Protein AF-A0A8H4B9R8-F1 (afdb_monomer)

Solvent-accessible surface area (backbone atoms only — not comparable to full-atom values): 17324 Å² total; per-residue (Å²): 132,82,76,88,72,77,90,69,82,62,34,56,82,75,36,76,43,56,54,58,83,70,79,79,70,71,81,59,88,78,62,76,84,57,95,84,64,84,80,73,68,75,74,76,85,68,76,78,53,81,35,46,47,42,31,30,90,68,36,19,30,44,97,85,38,28,13,38,74,35,36,54,76,72,35,79,36,92,42,38,66,42,25,60,62,40,37,44,51,93,48,19,17,36,64,53,73,75,71,74,58,59,67,56,56,52,52,52,52,51,53,53,50,53,53,51,51,53,54,52,52,51,51,55,50,47,52,52,50,55,52,53,50,53,54,51,53,52,55,52,52,53,54,52,55,53,56,66,72,69,60,77,94,72,84,90,80,89,79,84,90,84,84,88,80,89,80,84,87,82,83,85,84,82,84,87,83,87,82,88,84,89,80,89,80,89,79,88,78,81,79,84,84,77,84,76,78,79,78,85,78,80,90,80,74,95,66,82,90,80,72,77,71,52,73,69,56,51,51,53,52,53,54,53,54,52,51,55,55,56,54,59,61,62,72,74,69,84,82,79,93,79,87,86,79,89,81,77,85,82,77,80,80,82,80,83,86,79,135

Mean predicted aligned error: 20.91 Å

Foldseek 3Di:
DDDPDDPDAADEAFAFWDFDPDPPPPPCVPVPPPPPDDPPPPPPPPDRDRFHTRHDQQWTQDPVRGTHGADEFQDFADFQVSHNAATQDPRTGHHNPPPPVCVVVVVVVVVVVVVVVVVVVVVVVVVVVVVVVVVVVVVVVVVVVVVVVPDPDDDDDDDDDDDDDDDDDDDDDDDDDDDDDDDDDDDDDDDDDDPDDDDPDDPPDPDPPPDDPPPVRVVVVVVVVVVVVVVVVVVPPPDDDDDDDDDDDDDDDDDDDDD

Sequence (259 aa):
MSLPEYQGPLIPLGQPCITAPQPKLRDASHLSKNTSETCLEWPPNDDYDSYYSNCAHDLYCDRAHICVKQLAHGEVCESDNQCLDGSCSNHTCVEKAKKTSSNGSNTVHIIASVIGVALFLAVVFCIYYFRRRRLMKKRLLVKQQELDKEQPAVLPKTTTSAVRSNSSSSDTTTQSTSTASSTTLNNSTTHPSINMLHPAYDSHFQQDSSRTPSMQQQQLQYQLQRQILFNKTNSNSSTQHNPAEPSTPLTPPPPPYSP

Organism: Mucor circinelloides f. lusitanicus (NCBI:txid29924)

pLDDT: mean 71.87, std 20.65, range [37.5, 98.19]

Structure (mmCIF, N/CA/C/O backbone):
data_AF-A0A8H4B9R8-F1
#
_entry.id   AF-A0A8H4B9R8-F1
#
loop_
_atom_site.group_PDB
_atom_site.id
_atom_site.type_symbol
_atom_site.label_atom_id
_atom_site.label_alt_id
_atom_site.label_comp_id
_atom_site.label_asym_id
_atom_site.label_entity_id
_atom_site.label_seq_id
_atom_site.pdbx_PDB_ins_code
_atom_site.Cartn_x
_atom_site.Cartn_y
_atom_site.Cartn_z
_atom_site.occupancy
_atom_site.B_iso_or_equiv
_atom_site.auth_seq_id
_atom_site.auth_comp_id
_atom_site.auth_asym_id
_atom_site.auth_atom_id
_atom_site.pdbx_PDB_model_num
ATOM 1 N N . MET A 1 1 ? 6.471 9.213 9.674 1.00 45.66 1 MET A N 1
ATOM 2 C CA . MET A 1 1 ? 6.773 10.208 8.626 1.00 45.66 1 MET A CA 1
ATOM 3 C C . MET A 1 1 ? 6.307 9.584 7.326 1.00 45.66 1 MET A C 1
ATOM 5 O O . MET A 1 1 ? 6.598 8.414 7.132 1.00 45.66 1 MET A O 1
ATOM 9 N N . SER A 1 2 ? 5.479 10.261 6.535 1.00 51.84 2 SER A N 1
ATOM 10 C CA . SER A 1 2 ? 5.081 9.745 5.220 1.00 51.84 2 SER A CA 1
ATOM 11 C C . SER A 1 2 ? 6.285 9.802 4.282 1.00 51.84 2 SER A C 1
ATOM 13 O O . SER A 1 2 ? 7.034 10.782 4.327 1.00 51.84 2 SER A O 1
ATOM 15 N N . LEU A 1 3 ? 6.478 8.768 3.461 1.00 58.41 3 LEU A N 1
ATOM 16 C CA . LEU A 1 3 ? 7.444 8.826 2.365 1.00 58.41 3 LEU A CA 1
ATOM 17 C C . LEU A 1 3 ? 7.105 10.026 1.458 1.00 58.41 3 LEU A C 1
ATOM 19 O O . LEU A 1 3 ? 5.927 10.380 1.339 1.00 58.41 3 LEU A O 1
ATOM 23 N N . PRO A 1 4 ? 8.104 10.687 0.852 1.00 66.31 4 PRO A N 1
ATOM 24 C CA . PRO A 1 4 ? 7.872 11.715 -0.140 1.00 66.31 4 PRO A CA 1
ATOM 25 C C . PRO A 1 4 ? 7.109 11.086 -1.302 1.00 66.31 4 PRO A C 1
ATOM 27 O O . PRO A 1 4 ? 7.610 10.240 -2.047 1.00 66.31 4 PRO A O 1
ATOM 30 N N . GLU A 1 5 ? 5.856 11.496 -1.414 1.00 70.75 5 GLU A N 1
ATOM 31 C CA . GLU A 1 5 ? 5.010 11.163 -2.539 1.00 70.75 5 GLU A CA 1
ATOM 32 C C . GLU A 1 5 ? 5.495 11.967 -3.745 1.00 70.75 5 GLU A C 1
ATOM 34 O O . GLU A 1 5 ? 5.779 13.167 -3.644 1.00 70.75 5 GLU A O 1
ATOM 39 N N . TYR A 1 6 ? 5.654 11.294 -4.881 1.00 77.25 6 TYR A N 1
ATOM 40 C CA . TYR A 1 6 ? 6.069 11.962 -6.102 1.00 77.25 6 TYR A CA 1
ATOM 41 C C . TYR A 1 6 ? 4.995 12.977 -6.511 1.00 77.25 6 TYR A C 1
ATOM 43 O O . TYR A 1 6 ? 3.859 12.613 -6.804 1.00 77.25 6 TYR A O 1
ATOM 51 N N . GLN A 1 7 ? 5.348 14.262 -6.545 1.00 81.19 7 GLN A N 1
ATOM 52 C CA . GLN A 1 7 ? 4.444 15.312 -7.010 1.00 81.19 7 GLN A CA 1
ATOM 53 C C . GLN A 1 7 ? 4.533 15.412 -8.536 1.00 81.19 7 GLN A C 1
ATOM 55 O O . GLN A 1 7 ? 5.406 16.088 -9.076 1.00 81.19 7 GLN A O 1
ATOM 60 N N . GLY A 1 8 ? 3.645 14.717 -9.246 1.00 86.38 8 GLY A N 1
ATOM 61 C CA . GLY A 1 8 ? 3.572 14.787 -10.703 1.00 86.38 8 GLY A CA 1
ATOM 62 C C . GLY A 1 8 ? 2.550 13.826 -11.310 1.00 86.38 8 GLY A C 1
ATOM 63 O O . GLY A 1 8 ? 1.957 13.022 -10.592 1.00 86.38 8 GLY A O 1
ATOM 64 N N . PRO A 1 9 ? 2.315 13.911 -12.632 1.00 91.62 9 PRO A N 1
ATOM 65 C CA . PRO A 1 9 ? 1.448 12.968 -13.322 1.00 91.62 9 PRO A CA 1
ATOM 66 C C . PRO A 1 9 ? 2.061 11.565 -13.286 1.00 91.62 9 PRO A C 1
ATOM 68 O O . PRO A 1 9 ? 3.248 11.387 -13.564 1.00 91.62 9 PRO A O 1
ATOM 71 N N . LEU A 1 10 ? 1.229 10.577 -12.964 1.00 94.81 10 LEU A N 1
ATOM 72 C CA . LEU A 1 10 ? 1.615 9.172 -12.973 1.00 94.81 10 LEU A CA 1
ATOM 73 C C . LEU A 1 10 ? 1.790 8.671 -14.408 1.00 94.81 10 LEU A C 1
ATOM 75 O O . LEU A 1 10 ? 0.964 8.944 -15.284 1.00 94.81 10 LEU A O 1
ATOM 79 N N . ILE A 1 11 ? 2.865 7.923 -14.643 1.00 96.81 11 ILE A N 1
ATOM 80 C CA . ILE A 1 11 ? 3.233 7.438 -15.972 1.00 96.81 11 ILE A CA 1
ATOM 81 C C . ILE A 1 11 ? 2.619 6.048 -16.233 1.00 96.81 11 ILE A C 1
ATOM 83 O O . ILE A 1 11 ? 2.762 5.153 -15.395 1.00 96.81 11 ILE A O 1
ATOM 87 N N . PRO A 1 12 ? 1.933 5.834 -17.377 1.00 97.75 12 PRO A N 1
ATOM 88 C CA . PRO A 1 12 ? 1.284 4.561 -17.679 1.00 97.75 12 PRO A CA 1
ATOM 89 C C . PRO A 1 12 ? 2.276 3.494 -18.172 1.00 97.75 12 PRO A C 1
ATOM 91 O O . PRO A 1 12 ? 3.435 3.771 -18.485 1.00 97.75 12 PRO A O 1
ATOM 94 N N . LEU A 1 13 ? 1.790 2.255 -18.287 1.00 97.75 13 LEU A N 1
ATOM 95 C CA . LEU A 1 13 ? 2.561 1.097 -18.749 1.00 97.75 13 LEU A CA 1
ATOM 96 C C . LEU A 1 13 ? 3.253 1.358 -20.101 1.00 97.75 13 LEU A C 1
ATOM 98 O O . LEU A 1 13 ? 2.629 1.814 -21.061 1.00 97.75 13 LEU A O 1
ATOM 102 N N . GLY A 1 14 ? 4.541 1.019 -20.184 1.00 97.25 14 GLY A N 1
ATOM 103 C CA . GLY A 1 14 ? 5.351 1.105 -21.401 1.00 97.25 14 GLY A CA 1
ATOM 104 C C . GLY A 1 14 ? 5.884 2.501 -21.736 1.00 97.25 14 GLY A C 1
ATOM 105 O O . GLY A 1 14 ? 6.559 2.657 -22.753 1.00 97.25 14 GLY A O 1
ATOM 106 N N . GLN A 1 15 ? 5.601 3.513 -20.911 1.00 98.19 15 GLN A N 1
ATOM 107 C CA . GLN A 1 15 ? 6.166 4.853 -21.068 1.00 98.19 15 GLN A CA 1
ATOM 108 C C . GLN A 1 15 ? 7.469 5.018 -20.265 1.00 98.19 15 GLN A C 1
ATOM 110 O O . GLN A 1 15 ? 7.674 4.299 -19.282 1.00 98.19 15 GLN A O 1
ATOM 115 N N . PRO A 1 16 ? 8.356 5.951 -20.665 1.00 97.56 16 PRO A N 1
ATOM 116 C CA . PRO A 1 16 ? 9.592 6.220 -19.942 1.00 97.56 16 PRO A CA 1
ATOM 117 C C . PRO A 1 16 ? 9.335 6.768 -18.538 1.00 97.56 16 PRO A C 1
ATOM 119 O O . PRO A 1 16 ? 8.489 7.641 -18.375 1.00 97.56 16 PRO A O 1
ATOM 122 N N . CYS A 1 17 ? 10.094 6.307 -17.550 1.00 95.94 17 CYS A N 1
ATOM 123 C CA . CYS A 1 17 ? 9.943 6.691 -16.147 1.00 95.94 17 CYS A CA 1
ATOM 124 C C . CYS A 1 17 ? 11.179 7.374 -15.578 1.00 95.94 17 CYS A C 1
ATOM 126 O O . CYS A 1 17 ? 12.292 7.235 -16.086 1.00 95.94 17 CYS A O 1
ATOM 128 N N . ILE A 1 18 ? 10.962 8.113 -14.490 1.00 93.81 18 ILE A N 1
ATOM 129 C CA . ILE A 1 18 ? 12.013 8.775 -13.725 1.00 93.81 18 ILE A CA 1
ATOM 130 C C . ILE A 1 18 ? 12.047 8.124 -12.345 1.00 93.81 18 ILE A C 1
ATOM 132 O O . ILE A 1 18 ? 11.071 8.175 -11.594 1.00 93.81 18 ILE A O 1
ATOM 136 N N . THR A 1 19 ? 13.176 7.500 -12.023 1.00 91.00 19 THR A N 1
ATOM 137 C CA . THR A 1 19 ? 13.448 6.967 -10.686 1.00 91.00 19 THR A CA 1
ATOM 138 C C . THR A 1 19 ? 13.733 8.116 -9.729 1.00 91.00 19 THR A C 1
ATOM 140 O O . THR A 1 19 ? 14.331 9.124 -10.122 1.00 91.00 19 THR A O 1
ATOM 143 N N . ALA A 1 20 ? 13.339 7.977 -8.466 1.00 86.06 20 ALA A N 1
ATOM 144 C CA . ALA A 1 20 ? 13.686 8.969 -7.463 1.00 86.06 20 ALA A CA 1
ATOM 145 C C . ALA A 1 20 ? 15.215 9.110 -7.375 1.00 86.06 20 ALA A C 1
ATOM 147 O O . ALA A 1 20 ? 15.936 8.107 -7.417 1.00 86.06 20 ALA A O 1
ATOM 148 N N . PRO A 1 21 ? 15.738 10.344 -7.285 1.00 79.56 21 PRO A N 1
ATOM 149 C CA . PRO A 1 21 ? 17.165 10.543 -7.129 1.00 79.56 21 PRO A CA 1
ATOM 150 C C . PRO A 1 21 ? 17.580 9.929 -5.796 1.00 79.56 21 PRO A C 1
ATOM 152 O O . PRO A 1 21 ? 17.215 10.438 -4.739 1.00 79.56 21 PRO A O 1
ATOM 155 N N . GLN A 1 22 ? 18.347 8.841 -5.844 1.00 73.94 22 GLN A N 1
ATOM 156 C CA . GLN A 1 22 ? 18.988 8.317 -4.648 1.00 73.94 22 GLN A CA 1
ATOM 157 C C . GLN A 1 22 ? 20.015 9.355 -4.197 1.00 73.94 22 GLN A C 1
ATOM 159 O O . GLN A 1 22 ? 20.978 9.611 -4.936 1.00 73.94 22 GLN A O 1
ATOM 164 N N . PRO A 1 23 ? 19.831 9.997 -3.028 1.00 68.19 23 PRO A N 1
ATOM 165 C CA . PRO A 1 23 ? 20.861 10.868 -2.509 1.00 68.19 23 PRO A CA 1
ATOM 166 C C . PRO A 1 23 ? 22.087 9.989 -2.283 1.00 68.19 23 PRO A C 1
ATOM 168 O O . PRO A 1 23 ? 22.099 9.134 -1.401 1.00 68.19 23 PRO A O 1
ATOM 171 N N . LYS A 1 24 ? 23.124 10.176 -3.107 1.00 65.31 24 LYS A N 1
ATOM 172 C CA . LYS A 1 24 ? 24.443 9.609 -2.836 1.00 65.31 24 LYS A CA 1
ATOM 173 C C . LYS A 1 24 ? 24.962 10.321 -1.598 1.00 65.31 24 LYS A C 1
ATOM 175 O O . LYS A 1 24 ? 25.635 11.348 -1.698 1.00 65.31 24 LYS A O 1
ATOM 180 N N . LEU A 1 25 ? 24.576 9.822 -0.430 1.00 63.78 25 LEU A N 1
ATOM 181 C CA . LEU A 1 25 ? 25.180 10.217 0.826 1.00 63.78 25 LEU A CA 1
ATOM 182 C C . LEU A 1 25 ? 26.676 9.956 0.658 1.00 63.78 25 LEU A C 1
ATOM 184 O O . LEU A 1 25 ? 27.089 8.855 0.288 1.00 63.78 25 LEU A O 1
ATOM 188 N N . ARG A 1 26 ? 27.487 11.010 0.805 1.00 66.81 26 ARG A N 1
ATOM 189 C CA . ARG A 1 26 ? 28.942 10.851 0.805 1.00 66.81 26 ARG A CA 1
ATOM 190 C C . ARG A 1 26 ? 29.276 9.841 1.886 1.00 66.81 26 ARG A C 1
ATOM 192 O O . ARG A 1 26 ? 28.740 9.950 2.985 1.00 66.81 26 ARG A O 1
ATOM 199 N N . ASP A 1 27 ? 30.140 8.891 1.549 1.00 65.56 27 ASP A N 1
ATOM 200 C CA . ASP A 1 27 ? 30.552 7.845 2.469 1.00 65.56 27 ASP A CA 1
ATOM 201 C C . ASP A 1 27 ? 31.053 8.476 3.776 1.00 65.56 27 ASP A C 1
ATOM 203 O O . ASP A 1 27 ? 32.096 9.134 3.825 1.00 65.56 27 ASP A O 1
ATOM 207 N N . ALA A 1 28 ? 30.236 8.343 4.821 1.00 65.12 28 ALA A N 1
ATOM 208 C CA . ALA A 1 28 ? 30.511 8.899 6.133 1.00 65.12 28 ALA A CA 1
ATOM 209 C C . ALA A 1 28 ? 31.407 7.969 6.964 1.00 65.12 28 ALA A C 1
ATOM 211 O O . ALA A 1 28 ? 31.688 8.278 8.119 1.00 65.12 28 ALA A O 1
ATOM 212 N N . SER A 1 29 ? 31.901 6.866 6.384 1.00 67.38 29 SER A N 1
ATOM 213 C CA . SER A 1 29 ? 32.841 5.940 7.026 1.00 67.38 29 SER A CA 1
ATOM 214 C C . SER A 1 29 ? 34.097 6.631 7.574 1.00 67.38 29 SER A C 1
ATOM 216 O O . SER A 1 29 ? 34.676 6.171 8.558 1.00 67.38 29 SER A O 1
ATOM 218 N N . HIS A 1 30 ? 34.491 7.766 6.986 1.00 65.19 30 HIS A N 1
ATOM 219 C CA . HIS A 1 30 ? 35.653 8.557 7.397 1.00 65.19 30 HIS A CA 1
ATOM 220 C C . HIS A 1 30 ? 35.372 9.611 8.479 1.00 65.19 30 HIS A C 1
ATOM 222 O O . H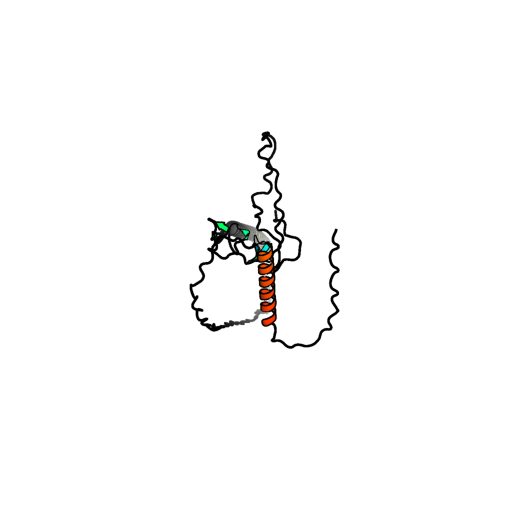IS A 1 30 ? 36.319 10.178 9.032 1.00 65.19 30 HIS A O 1
ATOM 228 N N . LEU A 1 31 ? 34.107 9.902 8.797 1.00 65.88 31 LEU A N 1
ATOM 229 C CA . LEU A 1 31 ? 33.766 10.819 9.883 1.00 65.88 31 LEU A CA 1
ATOM 230 C C . LEU A 1 31 ? 33.953 10.083 11.214 1.00 65.88 31 LEU A C 1
ATOM 232 O O . LEU A 1 31 ? 33.116 9.296 11.649 1.00 65.88 31 LEU A O 1
ATOM 236 N N . SER A 1 32 ? 35.116 10.321 11.826 1.00 56.59 32 SER A N 1
ATOM 237 C CA . SER A 1 32 ? 35.490 9.836 13.155 1.00 56.59 32 SER A CA 1
ATOM 238 C C . SER A 1 32 ? 34.341 10.048 14.145 1.00 56.59 32 SER A C 1
ATOM 240 O O . SER A 1 32 ? 33.966 11.186 14.426 1.00 56.59 32 SER A O 1
ATOM 242 N N . LYS A 1 33 ? 33.784 8.944 14.660 1.00 59.94 33 LYS A N 1
ATOM 243 C CA . LYS A 1 33 ? 32.749 8.918 15.701 1.00 59.94 33 LYS A CA 1
ATOM 244 C C . LYS A 1 33 ? 33.272 9.607 16.960 1.00 59.94 33 LYS A C 1
ATOM 246 O O . LYS A 1 33 ? 33.858 8.962 17.825 1.00 59.94 33 LYS A O 1
ATOM 251 N N . ASN A 1 34 ? 33.049 10.910 17.080 1.00 67.12 34 ASN A N 1
ATOM 252 C CA . ASN A 1 34 ? 33.178 11.575 18.363 1.00 67.12 34 ASN A CA 1
ATOM 253 C C . ASN A 1 34 ? 31.921 11.247 19.180 1.00 67.12 34 ASN A C 1
ATOM 255 O O . ASN A 1 34 ? 30.797 11.476 18.738 1.00 67.12 34 ASN A O 1
ATOM 259 N N . THR A 1 35 ? 32.108 10.651 20.354 1.00 66.56 35 THR A N 1
ATOM 260 C CA . THR A 1 35 ? 31.088 9.940 21.150 1.00 66.56 35 THR A CA 1
ATOM 261 C C . THR A 1 35 ? 29.952 10.829 21.684 1.00 66.56 35 THR A C 1
ATOM 263 O O . THR A 1 35 ? 29.064 10.343 22.379 1.00 66.56 35 THR A O 1
ATOM 266 N N . SER A 1 36 ? 29.967 12.128 21.384 1.00 77.88 36 SER A N 1
ATOM 267 C CA . SER A 1 36 ? 28.979 13.113 21.831 1.00 77.88 36 SER A CA 1
ATOM 268 C C . SER A 1 36 ? 27.963 13.532 20.763 1.00 77.88 36 SER A C 1
ATOM 270 O O . SER A 1 36 ? 27.048 14.288 21.082 1.00 77.88 36 SER A O 1
ATOM 272 N N . GLU A 1 37 ? 28.095 13.083 19.512 1.00 65.94 37 GLU A N 1
ATOM 273 C CA . GLU A 1 37 ? 27.153 13.442 18.446 1.00 65.94 37 GLU A CA 1
ATOM 274 C C . GLU A 1 37 ? 26.057 12.380 18.297 1.00 65.94 37 GLU A C 1
ATOM 276 O O . GLU A 1 37 ? 26.317 11.186 18.135 1.00 65.94 37 GLU A O 1
ATOM 281 N N . THR A 1 38 ? 24.798 12.817 18.362 1.00 59.66 38 THR A N 1
ATOM 282 C CA . THR A 1 38 ? 23.643 11.972 18.056 1.00 59.66 38 THR A CA 1
ATOM 283 C C . THR A 1 38 ? 23.610 11.751 16.549 1.00 59.66 38 THR A C 1
ATOM 285 O O . THR A 1 38 ? 23.176 12.611 15.787 1.00 59.66 38 THR A O 1
ATOM 288 N N . CYS A 1 39 ? 24.114 10.599 16.110 1.00 56.16 39 CYS A N 1
ATOM 289 C CA . CYS A 1 39 ? 23.983 10.160 14.728 1.00 56.16 39 CYS A CA 1
ATOM 290 C C . CYS A 1 39 ? 22.492 9.943 14.439 1.00 56.16 39 CYS A C 1
ATOM 292 O O . CYS A 1 39 ? 21.904 8.939 14.838 1.00 56.16 39 CYS A O 1
ATOM 294 N N . LEU A 1 40 ? 21.864 10.936 13.813 1.00 55.94 40 LEU A N 1
ATOM 295 C CA . LEU A 1 40 ? 20.555 10.783 13.198 1.00 55.94 40 LEU A CA 1
ATOM 296 C C . LEU A 1 40 ? 20.758 9.879 11.987 1.00 55.94 40 LEU A C 1
ATOM 298 O O . LEU A 1 40 ? 21.278 10.316 10.963 1.00 55.94 40 LEU A O 1
ATOM 302 N N . GLU A 1 41 ? 20.399 8.610 12.138 1.00 54.75 41 GLU A N 1
ATOM 303 C CA . GLU A 1 41 ? 20.336 7.650 11.043 1.00 54.75 41 GLU A CA 1
ATOM 304 C C . GLU A 1 41 ? 19.303 8.166 10.034 1.00 54.75 41 GLU A C 1
ATOM 306 O O . GLU A 1 41 ? 18.092 8.145 10.267 1.00 54.75 41 GLU A O 1
ATOM 311 N N . TRP A 1 42 ? 19.811 8.779 8.966 1.00 51.31 42 TRP A N 1
ATOM 312 C CA . TRP A 1 42 ? 19.023 9.408 7.919 1.00 51.31 42 TRP A CA 1
ATOM 313 C C . TRP A 1 42 ? 19.457 8.813 6.577 1.00 51.31 42 TRP A C 1
ATOM 315 O O . TRP A 1 42 ? 20.642 8.903 6.244 1.00 51.31 42 TRP A O 1
ATOM 325 N N . PRO A 1 43 ? 18.532 8.258 5.780 1.00 56.31 43 PRO A N 1
ATOM 326 C CA . PRO A 1 43 ? 17.110 8.068 6.065 1.00 56.31 43 PRO A CA 1
ATOM 327 C C . PRO A 1 43 ? 16.850 6.948 7.100 1.00 56.31 43 PRO A C 1
ATOM 329 O O . PRO A 1 43 ? 17.636 6.011 7.207 1.00 56.31 43 PRO A O 1
ATOM 332 N N . PRO A 1 44 ? 15.752 7.032 7.872 1.00 56.09 44 PRO A N 1
ATOM 333 C CA . PRO A 1 44 ? 15.372 6.009 8.841 1.00 56.09 44 PRO A CA 1
ATOM 334 C C . PRO A 1 44 ? 14.920 4.726 8.127 1.00 56.09 44 PRO A C 1
ATOM 336 O O . PRO A 1 44 ? 13.744 4.605 7.822 1.00 56.09 44 PRO A O 1
ATOM 339 N N . ASN A 1 45 ? 15.846 3.798 7.863 1.00 55.38 45 ASN A N 1
ATOM 340 C CA . ASN A 1 45 ? 15.662 2.380 7.477 1.00 55.38 45 ASN A CA 1
ATOM 341 C C . ASN A 1 45 ? 14.693 2.004 6.335 1.00 55.38 45 ASN A C 1
ATOM 343 O O . ASN A 1 45 ? 14.589 0.824 6.009 1.00 55.38 45 ASN A O 1
ATOM 347 N N . ASP A 1 46 ? 14.022 2.955 5.698 1.00 57.66 46 ASP A N 1
ATOM 348 C CA . ASP A 1 46 ? 13.277 2.722 4.468 1.00 57.66 46 ASP A CA 1
ATOM 349 C C . ASP A 1 46 ? 14.234 3.001 3.308 1.00 57.66 46 ASP A C 1
ATOM 351 O O . ASP A 1 46 ? 14.399 4.142 2.862 1.00 57.66 46 ASP A O 1
ATOM 355 N N . ASP A 1 47 ? 14.939 1.948 2.888 1.00 63.81 47 ASP A N 1
ATOM 356 C CA . ASP A 1 47 ? 15.840 1.974 1.744 1.00 63.81 47 ASP A CA 1
ATOM 357 C C . ASP A 1 47 ? 15.073 2.478 0.517 1.00 63.81 47 ASP A C 1
ATOM 359 O O . ASP A 1 47 ? 14.201 1.801 -0.032 1.00 63.81 47 ASP A O 1
ATOM 363 N N . TYR A 1 48 ? 15.403 3.693 0.074 1.00 71.62 48 TYR A N 1
ATOM 364 C CA . TYR A 1 48 ? 15.017 4.149 -1.253 1.00 71.62 48 TYR A CA 1
ATOM 365 C C . TYR A 1 48 ? 15.716 3.254 -2.263 1.00 71.62 48 TYR A C 1
ATOM 367 O O . TYR A 1 48 ? 16.877 3.476 -2.617 1.00 71.62 48 TYR A O 1
ATOM 375 N N . ASP A 1 49 ? 15.015 2.234 -2.729 1.00 82.81 49 ASP A N 1
ATOM 376 C CA . ASP A 1 49 ? 15.524 1.409 -3.803 1.00 82.81 49 ASP A CA 1
ATOM 377 C C . ASP A 1 49 ? 15.553 2.189 -5.124 1.00 82.81 49 ASP A C 1
ATOM 379 O O . ASP A 1 49 ? 14.933 3.241 -5.304 1.00 82.81 49 ASP A O 1
ATOM 383 N N . SER A 1 50 ? 16.322 1.678 -6.074 1.00 87.12 50 SER A N 1
ATOM 384 C CA . SER A 1 50 ? 16.454 2.278 -7.401 1.00 87.12 50 SER A CA 1
ATOM 385 C C . SER A 1 50 ? 15.191 2.130 -8.256 1.00 87.12 50 SER A C 1
ATOM 387 O O . SER A 1 50 ? 15.175 2.605 -9.387 1.00 87.12 50 SER A O 1
ATOM 389 N N . TYR A 1 51 ? 14.163 1.444 -7.753 1.00 90.25 51 TYR A N 1
ATOM 390 C CA . TYR A 1 51 ? 12.945 1.083 -8.477 1.00 90.25 51 TYR A CA 1
ATOM 391 C C . TYR A 1 51 ? 11.760 1.998 -8.115 1.00 90.25 51 TYR A C 1
ATOM 393 O O . TYR A 1 51 ? 10.773 2.055 -8.857 1.00 90.25 51 TYR A O 1
ATOM 401 N N . TYR A 1 52 ? 11.879 2.781 -7.036 1.00 89.31 52 TYR A N 1
ATOM 402 C CA . TYR A 1 52 ? 10.927 3.820 -6.656 1.00 89.31 52 TYR A CA 1
ATOM 403 C C . TYR A 1 52 ? 10.884 4.933 -7.713 1.00 89.31 52 TYR A C 1
ATOM 405 O O . TYR A 1 52 ? 11.900 5.551 -8.046 1.00 89.31 52 TYR A O 1
ATOM 413 N N . SER A 1 53 ? 9.704 5.182 -8.279 1.00 92.94 53 SER A N 1
ATOM 414 C CA . SER A 1 53 ? 9.544 5.998 -9.487 1.00 92.94 53 SER A CA 1
ATOM 415 C C . SER A 1 53 ? 8.161 6.636 -9.594 1.00 92.94 53 SER A C 1
ATOM 417 O O . SER A 1 53 ? 7.291 6.414 -8.759 1.00 92.94 53 SER A O 1
ATOM 419 N N . ASN A 1 54 ? 7.957 7.429 -10.644 1.00 95.38 54 ASN A N 1
ATOM 420 C CA . ASN A 1 54 ? 6.691 8.093 -10.959 1.00 95.38 54 ASN A CA 1
ATOM 421 C C . ASN A 1 54 ? 5.720 7.258 -11.816 1.00 95.38 54 ASN A C 1
ATOM 423 O O . ASN A 1 54 ? 4.841 7.813 -12.482 1.00 95.38 54 ASN A O 1
ATOM 427 N N . CYS A 1 55 ? 5.888 5.938 -11.851 1.00 96.44 55 CYS A N 1
ATOM 428 C CA . CYS A 1 55 ? 4.948 5.057 -12.533 1.00 96.44 55 CYS A CA 1
ATOM 429 C C . CYS A 1 55 ? 3.591 5.020 -11.811 1.00 96.44 55 CYS A C 1
ATOM 431 O O . CYS A 1 55 ? 3.502 5.284 -10.613 1.00 96.44 55 CYS A O 1
ATOM 433 N N . ALA A 1 56 ? 2.522 4.714 -12.550 1.00 96.31 56 ALA A N 1
ATOM 434 C CA . ALA A 1 56 ? 1.192 4.524 -11.975 1.00 96.31 56 ALA A CA 1
ATOM 435 C C . ALA A 1 56 ? 1.149 3.379 -10.947 1.00 96.31 56 ALA A C 1
ATOM 437 O O . ALA A 1 56 ? 2.089 2.593 -10.829 1.00 96.31 56 ALA A O 1
ATOM 438 N N . HIS A 1 57 ? 0.040 3.284 -10.210 1.00 92.00 57 HIS A N 1
ATOM 439 C CA . HIS A 1 57 ? -0.186 2.192 -9.263 1.00 92.00 57 HIS A CA 1
ATOM 440 C C . HIS A 1 57 ? 0.026 0.825 -9.936 1.00 92.00 57 HIS A C 1
ATOM 442 O O . HIS A 1 57 ? -0.307 0.652 -11.110 1.00 92.00 57 HIS A O 1
ATOM 448 N N . ASP A 1 58 ? 0.608 -0.117 -9.192 1.00 94.25 58 ASP A N 1
ATOM 449 C CA . ASP A 1 58 ? 0.937 -1.483 -9.632 1.00 94.25 58 ASP A CA 1
ATOM 450 C C . ASP A 1 58 ? 2.019 -1.578 -10.725 1.00 94.25 58 ASP A C 1
ATOM 452 O O . ASP A 1 58 ? 2.219 -2.636 -11.336 1.00 94.25 58 ASP A O 1
ATOM 456 N N . LEU A 1 59 ? 2.737 -0.481 -10.982 1.00 97.12 59 LEU A N 1
ATOM 457 C CA . LEU A 1 59 ? 3.871 -0.425 -11.898 1.00 97.12 59 LEU A CA 1
ATOM 458 C C . LEU A 1 59 ? 5.159 -0.052 -11.150 1.00 97.12 59 LEU A C 1
ATOM 460 O O . LEU A 1 59 ? 5.130 0.572 -10.090 1.00 97.12 59 LEU A O 1
ATOM 464 N N . TYR A 1 60 ? 6.304 -0.413 -11.721 1.00 96.19 60 TYR A N 1
ATOM 465 C CA . TYR A 1 60 ? 7.619 0.047 -11.272 1.00 96.19 60 TYR A CA 1
ATOM 466 C C . TYR A 1 60 ? 8.486 0.442 -12.470 1.00 96.19 60 TYR A C 1
ATOM 468 O O . TYR A 1 60 ? 8.186 0.092 -13.615 1.00 96.19 60 TYR A O 1
ATOM 476 N N . CYS A 1 61 ? 9.556 1.194 -12.217 1.00 96.69 61 CYS A N 1
ATOM 477 C CA . CYS A 1 61 ? 10.481 1.627 -13.258 1.00 96.69 61 CYS A CA 1
ATOM 478 C C . CYS A 1 61 ? 11.607 0.610 -13.414 1.00 96.69 61 CYS A C 1
ATOM 480 O O . CYS A 1 61 ? 12.443 0.474 -12.524 1.00 96.69 61 CYS A O 1
ATOM 482 N N . ASP A 1 62 ? 11.619 -0.117 -14.528 1.00 96.44 62 ASP A N 1
ATOM 483 C CA . ASP A 1 62 ? 12.667 -1.098 -14.808 1.00 96.44 62 ASP A CA 1
ATOM 484 C C . ASP A 1 62 ? 14.008 -0.420 -15.155 1.00 96.44 62 ASP A C 1
ATOM 486 O O . ASP A 1 62 ? 14.073 0.777 -15.437 1.00 96.44 62 ASP A O 1
ATOM 490 N N . ARG A 1 63 ? 15.095 -1.196 -15.208 1.00 94.25 63 ARG A N 1
ATOM 491 C CA . ARG A 1 63 ? 16.443 -0.746 -15.599 1.00 94.25 63 ARG A CA 1
ATOM 492 C C . ARG A 1 63 ? 16.499 -0.116 -16.991 1.00 94.25 63 ARG A C 1
ATOM 494 O O . ARG A 1 63 ? 17.384 0.687 -17.264 1.00 94.25 63 ARG A O 1
ATOM 501 N N . ALA A 1 64 ? 15.558 -0.459 -17.870 1.00 96.50 64 ALA A N 1
ATOM 502 C CA . ALA A 1 64 ? 15.389 0.184 -19.171 1.00 96.50 64 ALA A CA 1
ATOM 503 C C . ALA A 1 64 ? 14.703 1.568 -19.095 1.00 96.50 64 ALA A C 1
ATOM 505 O O . ALA A 1 64 ? 14.409 2.158 -20.134 1.00 96.50 64 ALA A O 1
ATOM 506 N N . HIS A 1 65 ? 14.450 2.086 -17.887 1.00 96.25 65 HIS A N 1
ATOM 507 C CA . HIS A 1 65 ? 13.743 3.337 -17.616 1.00 96.25 65 HIS A CA 1
ATOM 508 C C . HIS A 1 65 ? 12.357 3.391 -18.261 1.00 96.25 65 HIS A C 1
ATOM 510 O O . HIS A 1 65 ? 11.952 4.421 -18.799 1.00 96.25 65 HIS A O 1
ATOM 516 N N . ILE A 1 66 ? 11.622 2.279 -18.196 1.00 97.44 66 ILE A N 1
ATOM 517 C CA . ILE A 1 66 ? 10.232 2.166 -18.650 1.00 97.44 66 ILE A CA 1
ATOM 518 C C . ILE A 1 66 ? 9.343 1.624 -17.529 1.00 97.44 66 ILE A C 1
ATOM 520 O O . ILE A 1 66 ? 9.770 0.764 -16.758 1.00 97.44 66 ILE A O 1
ATOM 524 N N . CYS A 1 67 ? 8.107 2.118 -17.444 1.00 98.12 67 CYS A N 1
ATOM 525 C CA . CYS A 1 67 ? 7.129 1.593 -16.498 1.00 98.12 67 CYS A CA 1
ATOM 526 C C . CYS A 1 67 ? 6.678 0.201 -16.931 1.00 98.12 67 CYS A C 1
ATOM 528 O O . CYS A 1 67 ? 6.092 0.032 -18.006 1.00 98.12 67 CYS A O 1
ATOM 530 N N . VAL A 1 68 ? 6.909 -0.783 -16.073 1.00 98.00 68 VAL A N 1
ATOM 531 C CA . VAL A 1 68 ? 6.494 -2.175 -16.257 1.00 98.00 68 VAL A CA 1
ATOM 532 C C . VAL A 1 68 ? 5.601 -2.604 -15.101 1.00 98.00 68 VAL A C 1
ATOM 534 O O . VAL A 1 68 ? 5.541 -1.939 -14.070 1.00 98.00 68 VAL A O 1
ATOM 537 N N . LYS A 1 69 ? 4.869 -3.701 -15.286 1.00 98.00 69 LYS A N 1
ATOM 538 C CA . LYS A 1 69 ? 3.982 -4.238 -14.254 1.00 98.00 69 LYS A CA 1
ATOM 539 C C . LYS A 1 69 ? 4.795 -4.791 -13.086 1.00 98.00 69 LYS A C 1
ATOM 541 O O . LYS A 1 69 ? 5.804 -5.447 -13.321 1.00 98.00 69 LYS A O 1
ATOM 546 N N . GLN A 1 70 ? 4.328 -4.559 -11.863 1.00 97.31 70 GLN A N 1
ATOM 547 C CA . GLN A 1 70 ? 4.874 -5.208 -10.676 1.00 97.31 70 GLN A CA 1
ATOM 548 C C . GLN A 1 70 ? 4.747 -6.734 -10.748 1.00 97.31 70 GLN A C 1
ATOM 550 O O . GLN A 1 70 ? 3.833 -7.294 -11.361 1.00 97.31 70 GLN A O 1
ATOM 555 N N . LEU A 1 71 ? 5.718 -7.376 -10.118 1.00 97.69 71 LEU A N 1
ATOM 556 C CA . LEU A 1 71 ? 5.972 -8.797 -10.111 1.00 97.69 71 LEU A CA 1
ATOM 557 C C . LEU A 1 71 ? 5.000 -9.520 -9.178 1.00 97.69 71 LEU A C 1
ATOM 559 O O . LEU A 1 71 ? 4.744 -9.091 -8.049 1.00 97.69 71 LEU A O 1
ATOM 563 N N . ALA A 1 72 ? 4.454 -10.630 -9.657 1.00 96.94 72 ALA A N 1
ATOM 564 C CA . ALA A 1 72 ? 3.567 -11.490 -8.892 1.00 96.94 72 ALA A CA 1
ATOM 565 C C . ALA A 1 72 ? 4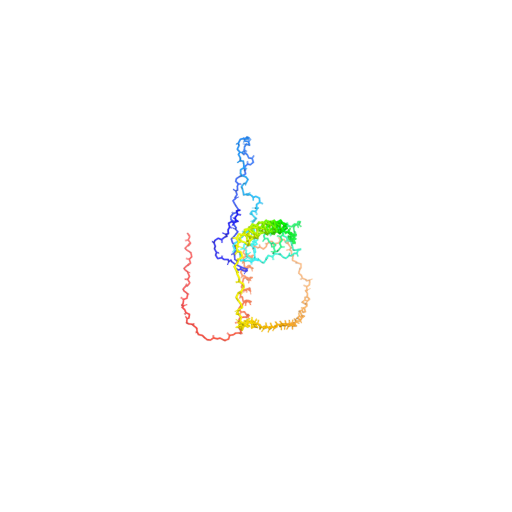.341 -12.353 -7.879 1.00 96.94 72 ALA A C 1
ATOM 567 O O . ALA A 1 72 ? 5.568 -12.464 -7.909 1.00 96.94 72 ALA A O 1
ATOM 568 N N . HIS A 1 73 ? 3.609 -13.005 -6.975 1.00 96.69 73 HIS A N 1
ATOM 569 C CA . HIS A 1 73 ? 4.197 -13.936 -6.016 1.00 96.69 73 HIS A CA 1
ATOM 570 C C . HIS A 1 73 ? 5.001 -15.047 -6.719 1.00 96.69 73 HIS A C 1
ATOM 572 O O . HIS A 1 73 ? 4.514 -15.683 -7.653 1.00 96.69 73 HIS A O 1
ATOM 578 N N . GLY A 1 74 ? 6.225 -15.287 -6.245 1.00 96.88 74 GLY A N 1
ATOM 579 C CA . GLY A 1 74 ? 7.150 -16.285 -6.787 1.00 96.88 74 GLY A CA 1
ATOM 580 C C . GLY A 1 74 ? 8.004 -15.810 -7.967 1.00 96.88 74 GLY A C 1
ATOM 581 O O . GLY A 1 74 ? 8.912 -16.535 -8.371 1.00 96.88 74 GLY A O 1
ATOM 582 N N . GLU A 1 75 ? 7.766 -14.612 -8.506 1.00 97.94 75 GLU A N 1
ATOM 583 C CA . GLU A 1 75 ? 8.612 -14.040 -9.558 1.00 97.94 75 GLU A CA 1
ATOM 584 C C . GLU A 1 75 ? 9.930 -13.493 -8.999 1.00 97.94 75 GLU A C 1
ATOM 586 O O . GLU A 1 75 ? 10.038 -13.165 -7.814 1.00 97.94 75 GLU A O 1
ATOM 591 N N . VAL A 1 76 ? 10.948 -13.425 -9.862 1.00 97.69 76 VAL A N 1
ATOM 592 C CA . VAL A 1 76 ? 12.306 -13.029 -9.479 1.00 97.69 76 VAL A CA 1
ATOM 593 C C . VAL A 1 76 ? 12.395 -11.519 -9.315 1.00 97.69 76 VAL A C 1
ATOM 595 O O . VAL A 1 76 ? 12.130 -10.785 -10.262 1.00 97.69 76 VAL A O 1
ATOM 598 N N . CYS A 1 77 ? 12.834 -11.071 -8.145 1.00 97.00 77 CYS A N 1
ATOM 599 C CA . CYS A 1 77 ? 12.957 -9.663 -7.795 1.00 97.00 77 CYS A CA 1
ATOM 600 C C . CYS A 1 77 ? 14.357 -9.321 -7.275 1.00 97.00 77 CYS A C 1
ATOM 602 O O . CYS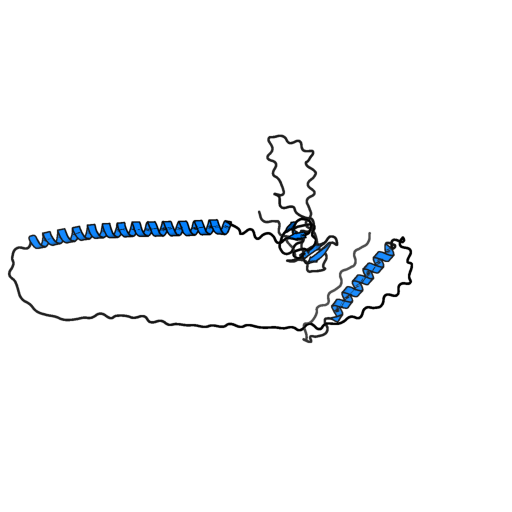 A 1 77 ? 15.135 -10.165 -6.823 1.00 97.00 77 CYS A O 1
ATOM 604 N N . GLU A 1 78 ? 14.659 -8.034 -7.310 1.00 95.62 78 GLU A N 1
ATOM 605 C CA . GLU A 1 78 ? 15.821 -7.409 -6.690 1.00 95.62 78 GLU A CA 1
ATOM 606 C C . GLU A 1 78 ? 15.427 -6.464 -5.560 1.00 95.62 78 GLU A C 1
ATOM 608 O O . GLU A 1 78 ? 16.259 -6.177 -4.705 1.00 95.62 78 GLU A O 1
ATOM 613 N N . SER A 1 79 ? 14.180 -5.984 -5.554 1.00 94.00 79 SER A N 1
ATOM 614 C CA . SER A 1 79 ? 13.702 -5.076 -4.522 1.00 94.00 79 SER A CA 1
ATOM 615 C C . SER A 1 79 ? 12.213 -5.204 -4.229 1.00 94.00 79 SER A C 1
ATOM 617 O O . SER A 1 79 ? 11.428 -5.645 -5.069 1.00 94.00 79 SER A O 1
ATOM 619 N N . ASP A 1 80 ? 11.827 -4.772 -3.031 1.00 92.62 80 ASP A N 1
ATOM 620 C CA . ASP A 1 80 ? 10.459 -4.796 -2.522 1.00 92.62 80 ASP A CA 1
ATOM 621 C C . ASP A 1 80 ? 9.483 -4.007 -3.404 1.00 92.62 80 ASP A C 1
ATOM 623 O O . ASP A 1 80 ? 8.360 -4.468 -3.600 1.00 92.62 80 ASP A O 1
ATOM 627 N N . ASN A 1 81 ? 9.897 -2.872 -3.987 1.00 92.12 81 ASN A N 1
ATOM 628 C CA . ASN A 1 81 ? 9.016 -2.047 -4.830 1.00 92.12 81 ASN A CA 1
ATOM 629 C C . ASN A 1 81 ? 8.719 -2.668 -6.202 1.00 92.12 81 ASN A C 1
ATOM 631 O O . ASN A 1 81 ? 7.895 -2.142 -6.950 1.00 92.12 81 ASN A O 1
ATOM 635 N N . GLN A 1 82 ? 9.386 -3.768 -6.557 1.00 95.62 82 GLN A N 1
ATOM 636 C CA . GLN A 1 82 ? 9.059 -4.509 -7.768 1.00 95.62 82 GLN A CA 1
ATOM 637 C C . GLN A 1 82 ? 7.893 -5.467 -7.546 1.00 95.62 82 GLN A C 1
ATOM 639 O O . GLN A 1 82 ? 7.239 -5.814 -8.517 1.00 95.62 82 GLN A O 1
ATOM 644 N N . CYS A 1 83 ? 7.627 -5.904 -6.313 1.00 96.06 83 CYS A N 1
ATOM 645 C CA . CYS A 1 83 ? 6.585 -6.882 -6.014 1.00 96.06 83 CYS A CA 1
ATOM 646 C C . CYS A 1 83 ? 5.217 -6.208 -5.860 1.00 96.06 83 CYS A C 1
ATOM 648 O O . CYS A 1 83 ? 5.106 -5.208 -5.157 1.00 96.06 83 CYS A O 1
ATOM 650 N N . LEU A 1 84 ? 4.177 -6.800 -6.458 1.00 95.25 84 LEU A N 1
ATOM 651 C CA . LEU A 1 84 ? 2.804 -6.288 -6.393 1.00 95.25 84 LEU A CA 1
ATOM 652 C C . LEU A 1 84 ? 2.275 -6.287 -4.958 1.00 95.25 84 LEU A C 1
ATOM 654 O O . LEU A 1 84 ? 1.849 -5.271 -4.419 1.00 95.25 84 LEU A O 1
ATOM 658 N N . ASP A 1 85 ? 2.371 -7.452 -4.326 1.00 91.06 85 ASP A N 1
ATOM 659 C CA . ASP A 1 85 ? 1.961 -7.679 -2.953 1.00 91.06 85 ASP A CA 1
ATOM 660 C C . ASP A 1 85 ? 3.094 -8.399 -2.234 1.00 91.06 85 ASP A C 1
ATOM 662 O O . ASP A 1 85 ? 3.255 -9.614 -2.356 1.00 91.06 85 ASP A O 1
ATOM 666 N N . GLY A 1 86 ? 3.903 -7.663 -1.472 1.00 90.44 86 GLY A N 1
ATOM 667 C CA . GLY A 1 86 ? 4.899 -8.308 -0.630 1.00 90.44 86 GLY A CA 1
ATOM 668 C C . GLY A 1 86 ? 6.229 -7.604 -0.472 1.00 90.44 86 GLY A C 1
ATOM 669 O O . GLY A 1 86 ? 6.310 -6.376 -0.460 1.00 90.44 86 GLY A O 1
ATOM 670 N N . SER A 1 87 ? 7.245 -8.424 -0.230 1.00 94.00 87 SER A N 1
ATOM 671 C CA . SER A 1 87 ? 8.651 -8.042 -0.115 1.00 94.00 87 SER A CA 1
ATOM 672 C C . SER A 1 87 ? 9.489 -9.011 -0.935 1.00 94.00 87 SER A C 1
ATOM 674 O O . SER A 1 87 ? 9.131 -10.181 -1.086 1.00 94.00 87 SER A O 1
ATOM 676 N N . CYS A 1 88 ? 10.620 -8.543 -1.429 1.00 94.88 88 CYS A N 1
ATOM 677 C CA . CYS A 1 88 ? 11.591 -9.357 -2.112 1.00 94.88 88 CYS A CA 1
ATOM 678 C C . CYS A 1 88 ? 12.441 -10.117 -1.090 1.00 94.88 88 CYS A C 1
ATOM 680 O O . CYS A 1 88 ? 13.279 -9.549 -0.395 1.00 94.88 88 CYS A O 1
ATOM 682 N N . SER A 1 89 ? 12.228 -11.428 -0.983 1.00 96.12 89 SER A N 1
ATOM 683 C CA . SER A 1 89 ? 13.004 -12.297 -0.097 1.00 96.12 89 SER A CA 1
ATOM 684 C C . SER A 1 89 ? 13.658 -13.402 -0.909 1.00 96.12 89 SER A C 1
ATOM 686 O O . SER A 1 89 ? 13.001 -14.066 -1.710 1.00 96.12 89 SER A O 1
ATOM 688 N N . ASN A 1 90 ? 14.968 -13.594 -0.729 1.00 96.69 90 ASN A N 1
ATOM 689 C CA . ASN A 1 90 ? 15.763 -14.548 -1.510 1.00 96.69 90 ASN A CA 1
ATOM 690 C C . ASN A 1 90 ? 15.589 -14.374 -3.031 1.00 96.69 90 ASN A C 1
ATOM 692 O O . ASN A 1 90 ? 15.429 -15.355 -3.751 1.00 96.69 90 ASN A O 1
ATOM 696 N N . HIS A 1 91 ? 15.586 -13.124 -3.511 1.00 97.25 91 HIS A N 1
ATOM 697 C CA . HIS A 1 91 ? 15.343 -12.770 -4.916 1.00 97.25 91 HIS A CA 1
ATOM 698 C C . HIS A 1 91 ? 13.997 -13.233 -5.477 1.00 97.25 91 HIS A C 1
ATOM 700 O O . HIS A 1 91 ? 13.850 -13.372 -6.686 1.00 97.25 91 HIS A O 1
ATOM 706 N N . THR A 1 92 ? 13.009 -13.481 -4.622 1.00 97.81 92 THR A N 1
ATOM 707 C CA . THR A 1 92 ? 11.661 -13.856 -5.049 1.00 97.81 92 THR A CA 1
ATOM 708 C C . THR A 1 92 ? 10.618 -13.030 -4.320 1.00 97.81 92 THR A C 1
ATOM 710 O O . THR A 1 92 ? 10.765 -12.733 -3.131 1.00 97.81 92 THR A O 1
ATOM 713 N N . CYS A 1 93 ? 9.561 -12.641 -5.027 1.00 97.25 93 CYS A N 1
ATOM 714 C CA . CYS A 1 93 ? 8.460 -11.914 -4.418 1.00 97.25 93 CYS A CA 1
ATOM 715 C C . CYS A 1 93 ? 7.690 -12.849 -3.491 1.00 97.25 93 CYS A C 1
ATOM 717 O O . CYS A 1 93 ? 6.964 -13.740 -3.938 1.00 97.25 93 CYS A O 1
ATOM 719 N N . VAL A 1 94 ? 7.840 -12.648 -2.185 1.00 96.81 94 VAL A N 1
ATOM 720 C CA . VAL A 1 94 ? 7.077 -13.376 -1.173 1.00 96.81 94 VAL A CA 1
ATOM 721 C C . VAL A 1 94 ? 5.926 -12.507 -0.708 1.00 96.81 94 VAL A C 1
ATOM 723 O O . VAL A 1 94 ? 6.102 -11.304 -0.512 1.00 96.81 94 VAL A O 1
ATOM 726 N N . GLU A 1 95 ? 4.752 -13.106 -0.505 1.00 92.44 95 GLU A N 1
ATOM 727 C CA . GLU A 1 95 ? 3.653 -12.387 0.128 1.00 92.44 95 GLU A CA 1
ATOM 728 C C . GLU A 1 95 ? 4.156 -11.831 1.459 1.00 92.44 95 GLU A C 1
ATOM 730 O O . GLU A 1 95 ? 4.730 -12.560 2.278 1.00 92.44 95 GLU A O 1
ATOM 735 N N . LYS A 1 96 ? 3.960 -10.526 1.678 1.00 84.81 96 LYS A N 1
ATOM 736 C CA . LYS A 1 96 ? 4.207 -9.926 2.989 1.00 84.81 96 LYS A CA 1
ATOM 737 C C . LYS A 1 96 ? 3.307 -10.699 3.923 1.00 84.81 96 LYS A C 1
ATOM 739 O O . LYS A 1 96 ? 2.089 -10.535 3.841 1.00 84.81 96 LYS A O 1
ATOM 744 N N . ALA A 1 97 ? 3.908 -11.556 4.759 1.00 78.25 97 ALA A N 1
ATOM 745 C CA . ALA A 1 97 ? 3.193 -12.288 5.788 1.00 78.25 97 ALA A CA 1
ATOM 746 C C . ALA A 1 97 ? 2.300 -11.251 6.431 1.00 78.25 97 ALA A C 1
ATOM 748 O O . ALA A 1 97 ? 2.834 -10.275 6.968 1.00 78.25 97 ALA A O 1
ATOM 749 N N . LYS A 1 98 ? 0.978 -11.380 6.217 1.00 70.62 98 LYS A N 1
ATOM 750 C CA . LYS A 1 98 ? -0.001 -10.402 6.677 1.00 70.62 98 LYS A CA 1
ATOM 751 C C . LYS A 1 98 ? 0.366 -10.241 8.129 1.00 70.62 98 LYS A C 1
ATOM 753 O O . LYS A 1 98 ? 0.147 -11.169 8.907 1.00 70.62 98 LYS A O 1
ATOM 758 N N . LYS A 1 99 ? 1.026 -9.130 8.479 1.00 59.09 99 LYS A N 1
ATOM 759 C CA . LYS A 1 99 ? 1.250 -8.795 9.871 1.00 59.09 99 LYS A CA 1
ATOM 760 C C . LYS A 1 99 ? -0.183 -8.648 10.299 1.00 59.09 99 LYS A C 1
ATOM 762 O O . LYS A 1 99 ? -0.823 -7.662 9.939 1.00 59.09 99 LYS A O 1
ATOM 767 N N . THR A 1 100 ? -0.734 -9.698 10.907 1.00 52.91 100 THR A N 1
ATOM 768 C CA . THR A 1 100 ? -1.958 -9.641 11.677 1.00 52.91 100 THR A CA 1
ATOM 769 C C . THR A 1 100 ? -1.621 -8.544 12.638 1.00 52.91 100 THR A C 1
ATOM 771 O O . THR A 1 100 ? -0.844 -8.760 13.566 1.00 52.91 100 THR A O 1
ATOM 774 N N . SER A 1 101 ? -2.005 -7.332 12.244 1.00 51.19 101 SER A N 1
ATOM 775 C CA . SER A 1 101 ? -1.610 -6.100 12.873 1.00 51.19 101 SER A CA 1
ATOM 776 C C . SER A 1 101 ? -2.254 -6.235 14.227 1.00 51.19 101 SER A C 1
ATOM 778 O O . SER A 1 101 ? -3.450 -6.009 14.391 1.00 51.19 101 SER A O 1
ATOM 780 N N . SER A 1 102 ? -1.491 -6.764 15.180 1.00 52.00 102 SER A N 1
ATOM 781 C CA . SER A 1 102 ? -1.949 -7.057 16.530 1.00 52.00 102 SER A CA 1
ATOM 782 C C . SER A 1 102 ? -2.310 -5.760 17.249 1.00 52.00 102 SER A C 1
ATOM 784 O O . SER A 1 102 ? -2.944 -5.799 18.301 1.00 52.00 102 SER A O 1
ATOM 786 N N . ASN A 1 103 ? -2.037 -4.615 16.614 1.00 52.03 103 ASN A N 1
ATOM 787 C CA . ASN A 1 103 ? -2.638 -3.320 16.887 1.00 52.03 103 ASN A CA 1
ATOM 788 C C . ASN A 1 103 ? -4.173 -3.399 16.949 1.00 52.03 103 ASN A C 1
ATOM 790 O O . ASN A 1 103 ? -4.764 -2.773 17.820 1.00 52.03 103 ASN A O 1
ATOM 794 N N . GLY A 1 104 ? -4.821 -4.239 16.131 1.00 50.12 104 GLY A N 1
ATOM 795 C CA . GLY A 1 104 ? -6.257 -4.506 16.237 1.00 50.12 104 GLY A CA 1
ATOM 796 C C . GLY A 1 104 ? -6.650 -5.237 17.527 1.00 50.12 104 GLY A C 1
ATOM 797 O O . GLY A 1 104 ? -7.682 -4.922 18.113 1.00 50.12 104 GLY A O 1
ATOM 798 N N . SER A 1 105 ? -5.815 -6.155 18.031 1.00 57.03 105 SER A N 1
ATOM 799 C CA . SER A 1 105 ? -6.099 -6.850 19.298 1.00 57.03 105 SER A CA 1
ATOM 800 C C . SER A 1 105 ? -6.000 -5.905 20.496 1.00 57.03 105 SER A C 1
ATOM 802 O O . SER A 1 105 ? -6.859 -5.930 21.375 1.00 57.03 105 SER A O 1
ATOM 804 N N . ASN A 1 106 ? -5.028 -4.987 20.488 1.00 64.62 106 ASN A N 1
ATOM 805 C CA . ASN A 1 106 ? -4.863 -4.021 21.569 1.00 64.62 106 ASN A CA 1
ATOM 806 C C . ASN A 1 106 ? -6.018 -3.012 21.594 1.00 64.62 106 ASN A C 1
ATOM 808 O O . ASN A 1 106 ? -6.574 -2.749 22.657 1.00 64.62 106 ASN A O 1
ATOM 812 N N . THR A 1 107 ? -6.451 -2.503 20.437 1.00 76.75 107 THR A N 1
ATOM 813 C CA . THR A 1 107 ? -7.602 -1.590 20.366 1.00 76.75 107 THR A CA 1
ATOM 814 C C . THR A 1 107 ? -8.900 -2.268 20.805 1.00 76.75 107 THR A C 1
ATOM 816 O O . THR A 1 107 ? -9.668 -1.676 21.562 1.00 76.75 107 THR A O 1
ATOM 819 N N . VAL A 1 108 ? -9.135 -3.522 20.405 1.00 79.56 108 VAL A N 1
ATOM 820 C CA . VAL A 1 108 ? -10.321 -4.281 20.835 1.00 79.56 108 VAL A CA 1
ATOM 821 C C . VAL A 1 108 ? -10.298 -4.537 22.345 1.00 79.56 108 VAL A C 1
ATOM 823 O O . VAL A 1 108 ? -11.318 -4.341 23.005 1.00 79.56 108 VAL A O 1
ATOM 826 N N . HIS A 1 109 ? -9.143 -4.887 22.922 1.00 81.00 109 HIS A N 1
ATOM 827 C CA . HIS A 1 109 ? -9.004 -5.045 24.373 1.00 81.00 109 HIS A CA 1
ATOM 828 C C . HIS A 1 109 ? -9.238 -3.735 25.136 1.00 81.00 109 HIS A C 1
ATOM 830 O O . HIS A 1 109 ? -9.901 -3.747 26.175 1.00 81.00 109 HIS A O 1
ATOM 836 N N . ILE A 1 110 ? -8.758 -2.602 24.613 1.00 86.88 110 ILE A N 1
ATOM 837 C CA . ILE A 1 110 ? -8.996 -1.282 25.211 1.00 86.88 110 ILE A CA 1
ATOM 838 C C . ILE A 1 110 ? -10.493 -0.945 25.182 1.00 86.88 110 ILE A C 1
ATOM 840 O O . ILE A 1 110 ? -11.052 -0.585 26.217 1.00 86.88 110 ILE A O 1
ATOM 844 N N . ILE A 1 111 ? -11.168 -1.117 24.040 1.00 88.81 111 ILE A N 1
ATOM 845 C CA . ILE A 1 111 ? -12.605 -0.823 23.908 1.00 88.81 111 ILE A CA 1
ATOM 846 C C . ILE A 1 111 ? -13.434 -1.720 24.839 1.00 88.81 111 ILE A C 1
ATOM 848 O O . ILE A 1 111 ? -14.297 -1.222 25.565 1.00 88.81 111 ILE A O 1
ATOM 852 N N . ALA A 1 112 ? -13.143 -3.024 24.878 1.00 90.06 112 ALA A N 1
ATOM 853 C CA . ALA A 1 112 ? -13.830 -3.963 25.762 1.00 90.06 112 ALA A CA 1
ATOM 854 C C . ALA A 1 112 ? -13.641 -3.601 27.249 1.00 90.06 112 ALA A C 1
ATOM 856 O O . ALA A 1 112 ? -14.601 -3.643 28.022 1.00 90.06 112 ALA A O 1
ATOM 857 N N . SER A 1 113 ? -12.431 -3.183 27.637 1.00 93.50 113 SER A N 1
ATOM 858 C CA . SER A 1 113 ? -12.122 -2.734 29.000 1.00 93.50 113 SER A CA 1
ATOM 859 C C . SER A 1 113 ? -12.913 -1.477 29.384 1.00 93.50 113 SER A C 1
ATOM 861 O O . SER A 1 113 ? -13.562 -1.444 30.432 1.00 93.50 113 SER A O 1
ATOM 863 N N . VAL A 1 114 ? -12.947 -0.467 28.509 1.00 96.00 114 VAL A N 1
ATOM 864 C CA . VAL A 1 114 ? -13.664 0.795 28.761 1.00 96.00 114 VAL A CA 1
ATOM 865 C C . VAL A 1 114 ? -15.170 0.563 28.925 1.00 96.00 114 VAL A C 1
ATOM 867 O O . VAL A 1 114 ? -15.775 1.095 29.859 1.00 96.00 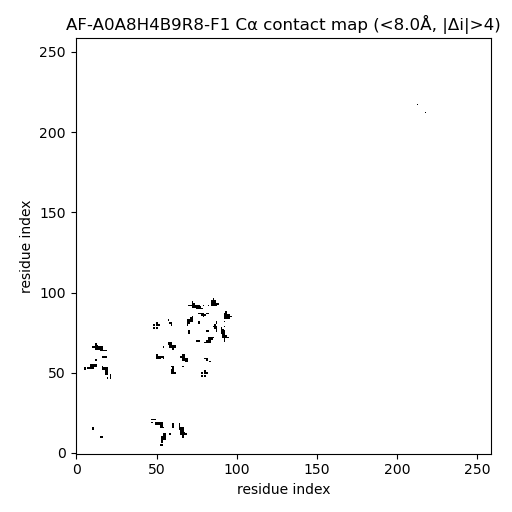114 VAL A O 1
ATOM 870 N N . ILE A 1 115 ? -15.773 -0.274 28.075 1.00 96.88 115 ILE A N 1
ATOM 871 C CA . ILE A 1 115 ? -17.199 -0.624 28.174 1.00 96.88 115 ILE A CA 1
ATOM 872 C C . ILE A 1 115 ? -17.485 -1.362 29.491 1.00 96.88 115 ILE A C 1
ATOM 874 O O . ILE A 1 115 ? -18.461 -1.044 30.175 1.00 96.88 115 ILE A O 1
ATOM 878 N N . GLY A 1 116 ? -16.617 -2.298 29.887 1.00 96.88 116 GLY A N 1
ATOM 879 C CA . GLY A 1 116 ? -16.751 -3.030 31.148 1.00 96.88 116 GLY A CA 1
ATOM 880 C C . GLY A 1 116 ? -16.741 -2.113 32.375 1.00 96.88 116 GLY A C 1
ATOM 881 O O . GLY A 1 116 ? -17.613 -2.222 33.241 1.00 96.88 116 GLY A O 1
ATOM 882 N N . VAL A 1 117 ? -15.808 -1.157 32.429 1.00 97.38 117 VAL A N 1
ATOM 883 C CA . VAL A 1 117 ? -15.712 -0.191 33.537 1.00 97.38 117 VAL A CA 1
ATOM 884 C C . VAL A 1 117 ? -16.928 0.739 33.576 1.00 97.38 117 VAL A C 1
ATOM 886 O O . VAL A 1 117 ? -17.482 0.978 34.651 1.00 97.38 117 VAL A O 1
ATOM 889 N N . ALA A 1 118 ? -17.394 1.227 32.423 1.00 97.62 118 ALA A N 1
ATOM 890 C CA . ALA A 1 118 ? -18.570 2.093 32.350 1.00 97.62 118 ALA A CA 1
ATOM 891 C C . ALA A 1 118 ? -19.843 1.392 32.863 1.00 97.62 118 ALA A C 1
ATOM 893 O O . ALA A 1 118 ? -20.596 1.970 33.653 1.00 97.62 118 ALA A O 1
ATOM 894 N N . LEU A 1 119 ? -20.056 0.127 32.478 1.00 97.88 119 LEU A N 1
ATOM 895 C CA . LEU A 1 119 ? -21.183 -0.677 32.958 1.00 97.88 119 LEU A CA 1
ATOM 896 C C . LEU A 1 119 ? -21.096 -0.943 34.465 1.00 97.88 119 LEU A C 1
ATOM 898 O O . LEU A 1 119 ? -22.097 -0.816 35.173 1.00 97.88 119 LEU A O 1
ATOM 902 N N . PHE A 1 120 ? -19.902 -1.251 34.977 1.00 97.69 120 PHE A N 1
ATOM 903 C CA . PHE A 1 120 ? -19.696 -1.462 36.408 1.00 97.69 120 PHE A CA 1
ATOM 904 C C . PHE A 1 120 ? -20.035 -0.206 37.226 1.00 97.69 120 PHE A C 1
ATOM 906 O O . PHE A 1 120 ? -20.787 -0.280 38.203 1.00 97.69 120 PHE A O 1
ATOM 913 N N . LEU A 1 121 ? -19.557 0.966 36.794 1.00 97.75 121 LEU A N 1
ATOM 914 C CA . LEU A 1 121 ? -19.871 2.238 37.447 1.00 97.75 121 LEU A CA 1
ATOM 915 C C . LEU A 1 121 ? -21.371 2.548 37.403 1.00 97.75 121 LEU A C 1
ATOM 917 O O . LEU A 1 121 ? -21.929 2.962 38.420 1.00 97.75 121 LEU A O 1
ATOM 921 N N . ALA A 1 122 ? -22.047 2.287 36.281 1.00 97.75 122 ALA A N 1
ATOM 922 C CA . ALA A 1 122 ? -23.491 2.483 36.159 1.00 97.75 122 ALA A CA 1
ATOM 923 C C . ALA A 1 122 ? -24.287 1.622 37.160 1.00 97.75 122 ALA A C 1
ATOM 925 O O . ALA A 1 122 ? -25.225 2.120 37.791 1.00 97.75 122 ALA A O 1
ATOM 926 N N . VAL A 1 123 ? -23.891 0.360 37.369 1.00 97.88 123 VAL A N 1
ATOM 927 C CA . VAL A 1 123 ? -2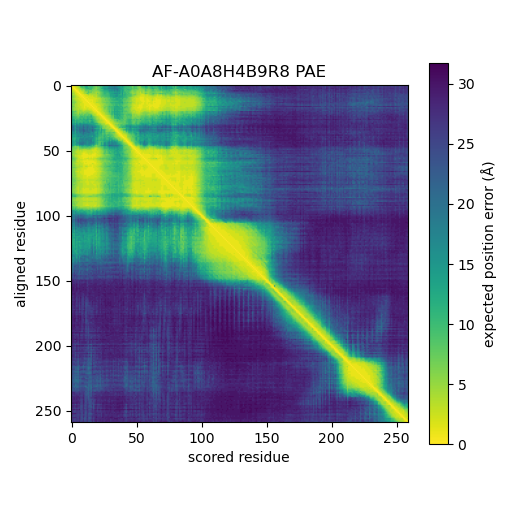4.524 -0.539 38.352 1.00 97.88 123 VAL A CA 1
ATOM 928 C C . VAL A 1 123 ? -24.318 -0.032 39.781 1.00 97.88 123 VAL A C 1
ATOM 930 O O . VAL A 1 123 ? -25.284 0.060 40.545 1.00 97.88 123 VAL A O 1
ATOM 933 N N . VAL A 1 124 ? -23.091 0.360 40.145 1.00 97.62 124 VAL A N 1
ATOM 934 C CA . VAL A 1 124 ? -22.788 0.927 41.473 1.00 97.62 124 VAL A CA 1
ATOM 935 C C . VAL A 1 124 ? -23.608 2.197 41.719 1.00 97.62 124 VAL A C 1
ATOM 937 O O . VAL A 1 124 ? -24.211 2.355 42.787 1.00 97.62 124 VAL A O 1
ATOM 940 N N . PHE A 1 125 ? -23.703 3.072 40.716 1.00 97.44 125 PHE A N 1
ATOM 941 C CA . PHE A 1 125 ? -24.481 4.307 40.789 1.00 97.44 125 PHE A CA 1
ATOM 942 C C . PHE A 1 125 ? -25.981 4.031 40.944 1.00 97.44 125 PHE A C 1
ATOM 944 O O . PHE A 1 125 ? -26.640 4.653 41.781 1.00 97.44 125 PHE A O 1
ATOM 951 N N . CYS A 1 126 ? -26.517 3.049 40.212 1.00 97.44 126 CYS A N 1
ATOM 952 C CA . CYS A 1 126 ? -27.902 2.606 40.356 1.00 97.44 126 CYS A CA 1
ATOM 953 C C . CYS A 1 126 ? -28.183 2.104 41.777 1.00 97.44 126 CYS A C 1
ATOM 955 O O . CYS A 1 126 ? -29.137 2.561 42.412 1.00 97.44 126 CYS A O 1
ATOM 957 N N . ILE A 1 127 ? -27.340 1.218 42.322 1.00 97.00 127 ILE A N 1
ATOM 958 C CA . ILE A 1 127 ? -27.491 0.698 43.692 1.00 97.00 127 ILE A CA 1
ATOM 959 C C . ILE A 1 127 ? -27.463 1.842 44.712 1.00 97.00 127 ILE A C 1
ATOM 961 O O . ILE A 1 127 ? -28.310 1.891 45.612 1.00 97.00 127 ILE A O 1
ATOM 965 N N . TYR A 1 128 ? -26.528 2.783 44.560 1.00 96.94 128 TYR A N 1
ATOM 966 C CA . TYR A 1 128 ? -26.433 3.967 45.411 1.00 96.94 128 TYR A CA 1
ATOM 967 C C . TYR A 1 128 ? -27.719 4.808 45.359 1.00 96.94 128 TYR A C 1
ATOM 969 O O . TYR A 1 128 ? -28.289 5.138 46.404 1.00 96.94 128 TYR A O 1
ATOM 977 N N . TYR A 1 129 ? -28.240 5.081 44.160 1.00 96.81 129 TYR A N 1
ATOM 978 C CA . TYR A 1 129 ? -29.486 5.826 43.973 1.00 96.81 129 TYR A CA 1
ATOM 979 C C . TYR A 1 129 ? -30.699 5.115 44.576 1.00 96.81 129 TYR A C 1
ATOM 981 O O . TYR A 1 129 ? -31.509 5.748 45.263 1.00 96.81 129 TYR A O 1
ATOM 989 N N . PHE A 1 130 ? -30.822 3.801 44.382 1.00 94.94 130 PHE A N 1
ATOM 990 C CA . PHE A 1 130 ? -31.911 3.019 44.967 1.00 94.94 130 PHE A CA 1
ATOM 991 C C . PHE A 1 130 ? -31.832 2.982 46.494 1.00 94.94 130 PHE A C 1
ATOM 993 O O . PHE A 1 130 ? -32.856 3.162 47.160 1.00 94.94 130 PHE A O 1
ATOM 1000 N N . ARG A 1 131 ? -30.635 2.821 47.074 1.00 93.94 131 ARG A N 1
ATOM 1001 C CA . ARG A 1 131 ? -30.436 2.905 48.531 1.00 93.94 131 ARG A CA 1
ATOM 1002 C C . ARG A 1 131 ? -30.815 4.281 49.070 1.00 93.94 131 ARG A C 1
ATOM 1004 O O . ARG A 1 131 ? -31.576 4.365 50.036 1.00 93.94 131 ARG A O 1
ATOM 1011 N N . ARG A 1 132 ? -30.361 5.354 48.418 1.00 94.38 132 ARG A N 1
ATOM 1012 C CA . ARG A 1 132 ? -30.679 6.733 48.810 1.00 94.38 132 ARG A CA 1
ATOM 1013 C C . ARG A 1 132 ? -32.179 7.019 48.724 1.00 94.38 132 ARG A C 1
ATOM 1015 O O . ARG A 1 132 ? -32.748 7.572 49.664 1.00 94.38 132 ARG A O 1
ATOM 1022 N N . ARG A 1 133 ? -32.853 6.580 47.655 1.00 91.56 133 ARG A N 1
ATOM 1023 C CA . ARG A 1 133 ? -34.317 6.697 47.530 1.00 91.56 133 ARG A CA 1
ATOM 1024 C C . ARG A 1 133 ? -35.054 5.920 48.618 1.00 91.56 133 ARG A C 1
ATOM 1026 O O . ARG A 1 133 ? -36.009 6.447 49.183 1.00 91.56 133 ARG A O 1
ATOM 1033 N N . ARG A 1 134 ? -34.621 4.697 48.948 1.00 90.31 134 ARG A N 1
ATOM 1034 C CA . ARG A 1 134 ? -35.227 3.907 50.036 1.00 90.31 134 ARG A CA 1
ATOM 1035 C C . ARG A 1 134 ? -35.105 4.615 51.388 1.00 90.31 134 ARG A C 1
ATOM 1037 O O . ARG A 1 134 ? -36.073 4.631 52.140 1.00 90.31 134 ARG A O 1
ATOM 1044 N N . LEU A 1 135 ? -33.967 5.248 51.674 1.00 89.75 135 LEU A N 1
ATOM 1045 C CA . LEU A 1 135 ? -33.781 6.049 52.891 1.00 89.75 135 LEU A CA 1
ATOM 1046 C C . LEU A 1 135 ? -34.723 7.262 52.949 1.00 89.75 135 LEU A C 1
ATOM 1048 O O . LEU A 1 135 ? -35.327 7.509 53.990 1.00 89.75 135 LEU A O 1
ATOM 1052 N N . MET A 1 136 ? -34.912 7.980 51.838 1.00 87.44 136 MET A N 1
ATOM 1053 C CA . MET A 1 136 ? -35.843 9.117 51.798 1.00 87.44 136 MET A CA 1
ATOM 1054 C C . MET A 1 136 ? -37.305 8.685 51.961 1.00 87.44 136 MET A C 1
ATOM 1056 O O . MET A 1 136 ? -38.047 9.328 52.699 1.00 87.44 136 MET A O 1
ATOM 1060 N N . LYS A 1 137 ? -37.712 7.560 51.354 1.00 86.38 137 LYS A N 1
ATOM 1061 C CA . LYS A 1 137 ? -39.064 7.006 51.549 1.00 86.38 137 LYS A CA 1
ATOM 1062 C C . LYS A 1 137 ? -39.339 6.653 53.013 1.00 86.38 137 LYS A C 1
ATOM 1064 O O . LYS A 1 137 ? -40.426 6.938 53.501 1.00 86.38 137 LYS A O 1
ATOM 1069 N N . LYS A 1 138 ? -38.350 6.108 53.736 1.00 85.69 138 LYS A N 1
ATOM 1070 C CA . LYS A 1 138 ? -38.484 5.850 55.180 1.00 85.69 138 LYS A CA 1
ATOM 1071 C C . LYS A 1 138 ? -38.724 7.137 55.975 1.00 85.69 138 LYS A C 1
ATOM 1073 O O . LYS A 1 138 ? -39.565 7.141 56.861 1.00 85.69 138 LYS A O 1
ATOM 1078 N N . ARG A 1 139 ? -38.044 8.239 55.633 1.00 84.31 139 ARG A N 1
ATOM 1079 C CA . ARG A 1 139 ? -38.245 9.538 56.305 1.00 84.31 139 ARG A CA 1
ATOM 1080 C C . ARG A 1 139 ? -39.638 10.125 56.060 1.00 84.31 139 ARG A C 1
ATOM 1082 O O . ARG A 1 139 ? -40.194 10.729 56.967 1.00 84.31 139 ARG A O 1
ATOM 1089 N N . LEU A 1 140 ? -40.199 9.942 54.864 1.00 85.19 140 LEU A N 1
ATOM 1090 C CA . LEU A 1 140 ? -41.557 10.403 54.551 1.00 85.19 140 LEU A CA 1
ATOM 1091 C C . LEU A 1 140 ? -42.626 9.601 55.303 1.00 85.19 140 LEU A C 1
ATOM 1093 O O . LEU A 1 140 ? -43.534 10.200 55.866 1.00 85.19 140 LEU A O 1
ATOM 1097 N N . LEU A 1 141 ? -42.478 8.275 55.382 1.00 85.69 141 LEU A N 1
ATOM 1098 C CA . LEU A 1 141 ? -43.405 7.425 56.139 1.00 85.69 141 LEU A CA 1
ATOM 1099 C C . LEU A 1 141 ? -43.391 7.743 57.643 1.00 85.69 141 LEU A C 1
ATOM 1101 O O . LEU A 1 141 ? -44.451 7.808 58.254 1.00 85.69 141 LEU A O 1
ATOM 1105 N N . VAL A 1 142 ? -42.214 8.008 58.226 1.00 83.31 142 VAL A N 1
ATOM 1106 C CA . VAL A 1 142 ? -42.101 8.416 59.640 1.00 83.31 142 VAL A CA 1
ATOM 1107 C C . VAL A 1 142 ? -42.807 9.752 59.895 1.00 83.31 142 VAL A C 1
ATOM 1109 O O . VAL A 1 142 ? -43.550 9.863 60.862 1.00 83.31 142 VAL A O 1
ATOM 1112 N N . LYS A 1 143 ? -42.649 10.742 59.004 1.00 82.00 143 LYS A N 1
ATOM 1113 C CA . LYS A 1 143 ? -43.357 12.029 59.127 1.00 82.00 143 LYS A CA 1
ATOM 1114 C C . LYS A 1 143 ? -44.877 11.891 59.001 1.00 82.00 143 LYS A C 1
ATOM 1116 O O . LYS A 1 143 ? -45.605 12.602 59.681 1.00 82.00 143 LYS A O 1
ATOM 1121 N N . GLN A 1 144 ? -45.359 10.993 58.143 1.00 81.50 144 GLN A N 1
ATOM 1122 C CA . GLN A 1 144 ? -46.794 10.758 57.981 1.00 81.50 144 GLN A CA 1
ATOM 1123 C C . GLN A 1 144 ? -47.402 10.080 59.217 1.00 81.50 144 GLN A C 1
ATOM 1125 O O . GLN A 1 144 ? -48.503 10.431 59.621 1.00 81.50 144 GLN A O 1
ATOM 1130 N N . GLN A 1 145 ? -46.658 9.173 59.859 1.00 80.25 145 GLN A N 1
ATOM 1131 C CA . GLN A 1 145 ? -47.087 8.523 61.098 1.00 80.25 145 GLN A CA 1
ATOM 1132 C C . GLN A 1 145 ? -47.143 9.489 62.295 1.00 80.25 145 GLN A C 1
ATOM 1134 O O . GLN A 1 145 ? -47.977 9.305 63.177 1.00 80.25 145 GLN A O 1
ATOM 1139 N N . GLU A 1 146 ? -46.284 10.512 62.338 1.00 78.69 146 GLU A N 1
ATOM 1140 C CA . GLU A 1 146 ? -46.378 11.574 63.351 1.00 78.69 146 GLU A CA 1
ATOM 1141 C C . GLU A 1 146 ? -47.632 12.434 63.162 1.00 78.69 146 GLU A C 1
ATOM 1143 O O . GLU A 1 146 ? -48.341 12.693 64.130 1.00 78.69 146 GLU A O 1
ATOM 1148 N N . LEU A 1 147 ? -47.952 12.807 61.918 1.00 77.88 147 LEU A N 1
ATOM 1149 C CA . LEU A 1 147 ? -49.112 13.653 61.623 1.00 77.88 147 LEU A CA 1
ATOM 1150 C C . LEU A 1 147 ? -50.450 12.960 61.947 1.00 77.88 147 LEU A C 1
ATOM 1152 O O . LEU A 1 147 ? -51.374 13.605 62.428 1.00 77.88 147 LEU A O 1
ATOM 1156 N N . ASP A 1 148 ? -50.541 11.646 61.718 1.00 72.81 148 ASP A N 1
ATOM 1157 C CA . 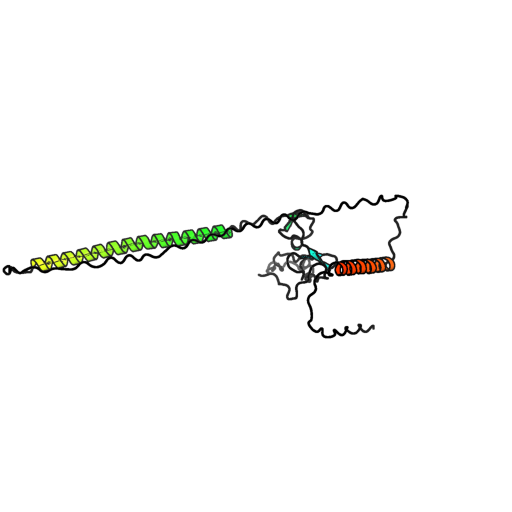ASP A 1 148 ? -51.733 10.839 62.037 1.00 72.81 148 ASP A CA 1
ATOM 1158 C C . ASP A 1 148 ? -51.932 10.674 63.558 1.00 72.81 148 ASP A C 1
ATOM 1160 O O . ASP A 1 148 ? -53.043 10.500 64.052 1.00 72.81 148 ASP A O 1
ATOM 1164 N N . LYS A 1 149 ? -50.849 10.767 64.343 1.00 68.62 149 LYS A N 1
ATOM 1165 C CA . LYS A 1 149 ? -50.905 10.628 65.805 1.00 68.62 149 LYS A CA 1
ATOM 1166 C C . LYS A 1 149 ? -51.288 11.928 66.523 1.00 68.62 149 LYS A C 1
ATOM 1168 O O . LYS A 1 149 ? -51.672 11.873 67.689 1.00 68.62 149 LYS A O 1
ATOM 1173 N N . GLU A 1 150 ? -51.207 13.070 65.841 1.00 63.44 150 GLU A N 1
ATOM 1174 C CA . GLU A 1 150 ? -51.532 14.397 66.384 1.00 63.44 150 GLU A CA 1
ATOM 1175 C C . GLU A 1 150 ? -52.915 14.913 65.941 1.00 63.44 150 GLU A C 1
ATOM 1177 O O . GLU A 1 150 ? -53.245 16.074 66.172 1.00 63.44 150 GLU A O 1
ATOM 1182 N N . GLN A 1 151 ? -53.762 14.077 65.326 1.00 55.06 151 GLN A N 1
ATOM 1183 C CA . GLN A 1 151 ? -55.128 14.481 64.991 1.00 55.06 151 GLN A CA 1
ATOM 1184 C C . GLN A 1 151 ? -56.098 14.129 66.139 1.00 55.06 151 GLN A C 1
ATOM 1186 O O . GLN A 1 151 ? -56.391 12.951 66.361 1.00 55.06 151 GLN A O 1
ATOM 1191 N N . PRO A 1 152 ? -56.611 15.116 66.905 1.00 55.72 152 PRO A N 1
ATOM 1192 C CA . PRO A 1 152 ? -57.611 14.867 67.935 1.00 55.72 152 PRO A CA 1
ATOM 1193 C C . PRO A 1 152 ? -58.914 14.373 67.302 1.00 55.72 152 PRO A C 1
ATOM 1195 O O . PRO A 1 152 ? -59.341 14.855 66.252 1.00 55.72 152 PRO A O 1
ATOM 1198 N N . ALA A 1 153 ? -59.536 13.403 67.969 1.00 59.69 153 ALA A N 1
ATOM 1199 C CA . ALA A 1 153 ? -60.762 12.738 67.557 1.00 59.69 153 ALA A CA 1
ATOM 1200 C C . ALA A 1 153 ? -61.869 13.741 67.191 1.00 59.69 153 ALA A C 1
ATOM 1202 O O . ALA A 1 153 ? -62.498 14.337 68.066 1.00 59.69 153 ALA A O 1
ATOM 1203 N N . VAL A 1 154 ? -62.143 13.891 65.893 1.00 57.41 154 VAL A N 1
ATOM 1204 C CA . VAL A 1 154 ? -63.343 14.569 65.402 1.00 57.41 154 VAL A CA 1
ATOM 1205 C C . VAL A 1 154 ? -64.147 13.605 64.533 1.00 57.41 154 VAL A C 1
ATOM 1207 O O . VAL A 1 154 ? -63.655 12.994 63.590 1.00 57.41 154 VAL A O 1
ATOM 1210 N N . LEU A 1 155 ? -65.398 13.484 64.965 1.00 52.38 155 LEU A N 1
ATOM 1211 C CA . LEU A 1 155 ? -66.534 12.668 64.551 1.00 52.38 155 LEU A CA 1
ATOM 1212 C C . LEU A 1 155 ? -66.647 12.345 63.037 1.00 52.38 155 LEU A C 1
ATOM 1214 O O . LEU A 1 155 ? -66.503 13.244 62.206 1.00 52.38 155 LEU A O 1
ATOM 1218 N N . PRO A 1 156 ? -67.002 11.096 62.662 1.00 45.94 156 PRO A N 1
ATOM 1219 C CA . PRO A 1 156 ? -67.084 10.671 61.268 1.00 45.94 156 PRO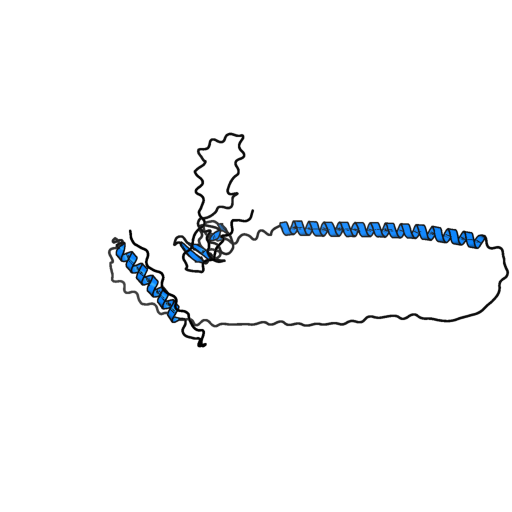 A CA 1
ATOM 1220 C C . PRO A 1 156 ? -68.324 11.251 60.578 1.00 45.94 156 PRO A C 1
ATOM 1222 O O . PRO A 1 156 ? -69.450 11.072 61.046 1.00 45.94 156 PRO A O 1
ATOM 1225 N N . LYS A 1 157 ? -68.124 11.897 59.423 1.00 40.12 157 LYS A N 1
ATOM 1226 C CA . LYS A 1 157 ? -69.208 12.280 58.513 1.00 40.12 157 LYS A CA 1
ATOM 1227 C C . LYS A 1 157 ? -69.079 11.517 57.197 1.00 40.12 157 LYS A C 1
ATOM 1229 O O . LYS A 1 157 ? -68.150 11.707 56.419 1.00 40.12 157 LYS A O 1
ATOM 1234 N N . THR A 1 158 ? -70.038 10.624 57.010 1.00 50.19 158 THR A N 1
ATOM 1235 C CA . THR A 1 158 ? -70.411 9.901 55.795 1.00 50.19 158 THR A CA 1
ATOM 1236 C C . THR A 1 158 ? -70.658 10.857 54.628 1.00 50.19 158 THR A C 1
ATOM 1238 O O . THR A 1 158 ? -71.504 11.735 54.755 1.00 50.19 158 THR A O 1
ATOM 1241 N N . THR A 1 159 ? -69.991 10.635 53.489 1.00 47.59 159 THR A N 1
ATOM 1242 C CA . THR A 1 159 ? -70.482 10.970 52.130 1.00 47.59 159 THR A CA 1
ATOM 1243 C C . THR A 1 159 ? -69.561 10.305 51.092 1.00 47.59 159 THR A C 1
ATOM 1245 O O . THR A 1 159 ? -68.360 10.532 51.119 1.00 47.59 159 THR A O 1
ATOM 1248 N N . THR A 1 160 ? -70.004 9.281 50.358 1.00 44.88 160 THR A N 1
ATOM 1249 C CA . THR A 1 160 ? -70.723 9.329 49.061 1.00 44.88 160 THR A CA 1
ATOM 1250 C C . THR A 1 160 ? -69.777 9.366 47.846 1.00 44.88 160 THR A C 1
ATOM 1252 O O . THR A 1 160 ? -69.174 10.382 47.529 1.00 44.88 160 THR A O 1
ATOM 1255 N N . SER A 1 161 ? -69.682 8.200 47.197 1.00 46.44 161 SER A N 1
ATOM 1256 C CA . SER A 1 161 ? -69.466 7.887 45.767 1.00 46.44 161 SER A CA 1
ATOM 1257 C C . SER A 1 161 ? -69.162 8.994 44.736 1.00 46.44 161 SER A C 1
ATOM 1259 O O . SER A 1 161 ? -69.967 9.905 44.577 1.00 46.44 161 SER A O 1
ATOM 1261 N N . ALA A 1 162 ? -68.141 8.761 43.890 1.00 45.19 162 ALA A N 1
ATOM 1262 C CA . ALA A 1 162 ? -68.112 8.989 42.423 1.00 45.19 162 ALA A CA 1
ATOM 1263 C C . ALA A 1 162 ? -66.743 8.501 41.866 1.00 45.19 162 ALA A C 1
ATOM 1265 O O . ALA A 1 162 ? -65.709 8.910 42.373 1.00 45.19 162 ALA A O 1
ATOM 1266 N N . VAL A 1 163 ? -66.649 7.448 41.039 1.00 46.62 163 VAL A N 1
ATOM 1267 C CA . VAL A 1 163 ? -66.844 7.385 39.567 1.00 46.62 163 VAL A CA 1
ATOM 1268 C C . VAL A 1 163 ? -65.646 7.914 38.740 1.00 46.62 163 VAL A C 1
ATOM 1270 O O . VAL A 1 163 ? -65.364 9.103 38.768 1.00 46.62 163 VAL A O 1
ATOM 1273 N N . ARG A 1 164 ? -65.093 7.009 37.894 1.00 44.69 164 ARG A N 1
ATOM 1274 C CA . ARG A 1 164 ? -64.354 7.219 36.610 1.00 44.69 164 ARG A CA 1
ATOM 1275 C C . ARG A 1 164 ? -62.939 7.844 36.699 1.00 44.69 164 ARG A C 1
ATOM 1277 O O . ARG A 1 164 ? -62.721 8.774 37.447 1.00 44.69 164 ARG A O 1
ATOM 1284 N N . SER A 1 165 ? -61.913 7.426 35.946 1.00 40.41 165 SER A N 1
ATOM 1285 C CA . SER A 1 165 ? -61.884 6.928 34.561 1.00 40.41 165 SER A CA 1
ATOM 1286 C C . SER A 1 165 ? -60.621 6.105 34.255 1.00 40.41 165 SER A C 1
ATOM 1288 O O . SER A 1 165 ? -59.542 6.417 34.749 1.00 40.41 165 SER A O 1
ATOM 1290 N N . ASN A 1 166 ? -60.777 5.112 33.372 1.00 54.84 166 ASN A N 1
ATOM 1291 C CA . ASN A 1 166 ? -59.716 4.415 32.639 1.00 54.84 166 ASN A CA 1
ATOM 1292 C C . ASN A 1 166 ? -58.945 5.373 31.719 1.00 54.84 166 ASN A C 1
ATOM 1294 O O . ASN A 1 166 ? -59.566 6.130 30.971 1.00 54.84 166 ASN A O 1
ATOM 1298 N N . SER A 1 167 ? -57.619 5.249 31.679 1.00 47.16 167 SER A N 1
ATOM 1299 C CA . SER A 1 167 ? -56.746 5.918 30.709 1.00 47.16 167 SER A CA 1
ATOM 1300 C C . SER A 1 167 ? -56.022 4.895 29.826 1.00 47.16 167 SER A C 1
ATOM 1302 O O . SER A 1 167 ? -55.063 4.254 30.237 1.00 47.16 167 SER A O 1
ATOM 1304 N N . SER A 1 168 ? -56.550 4.764 28.606 1.00 46.41 168 SER A N 1
ATOM 1305 C CA . SER A 1 168 ? -55.844 4.735 27.317 1.00 46.41 168 SER A CA 1
ATOM 1306 C C . SER A 1 168 ? -54.435 4.126 27.275 1.00 46.41 168 SER A C 1
ATOM 1308 O O . SER A 1 168 ? -53.435 4.805 27.502 1.00 46.41 168 SER A O 1
ATOM 1310 N N . SER A 1 169 ? -54.375 2.869 26.844 1.00 41.25 169 SER A N 1
ATOM 1311 C CA . SER A 1 169 ? -53.223 2.224 26.214 1.00 41.25 169 SER A CA 1
ATOM 1312 C C . SER A 1 169 ? -53.028 2.757 24.789 1.00 41.25 169 SER A C 1
ATOM 1314 O O . SER A 1 169 ? -53.926 2.623 23.958 1.00 41.25 169 SER A O 1
ATOM 1316 N N . SER A 1 170 ? -51.861 3.334 24.504 1.00 51.31 170 SER A N 1
ATOM 1317 C CA . SER A 1 170 ? -51.412 3.625 23.139 1.00 51.31 170 SER A CA 1
ATOM 1318 C C . SER A 1 170 ? -50.341 2.612 22.747 1.00 51.31 170 SER A C 1
ATOM 1320 O O . SER A 1 170 ? -49.196 2.722 23.180 1.00 51.31 170 SER A O 1
ATOM 1322 N N . ASP A 1 171 ? -50.744 1.636 21.937 1.00 41.47 171 ASP A N 1
ATOM 1323 C CA . ASP A 1 171 ? -49.865 0.761 21.167 1.00 41.47 171 ASP A CA 1
ATOM 1324 C C . ASP A 1 171 ? -49.424 1.496 19.898 1.00 41.47 171 ASP A C 1
ATOM 1326 O O . ASP A 1 171 ? -50.231 1.763 19.004 1.00 41.47 171 ASP A O 1
ATOM 1330 N N . THR A 1 172 ? -48.138 1.821 19.792 1.00 46.94 172 THR A N 1
ATOM 1331 C CA . THR A 1 172 ? -47.539 2.242 18.523 1.00 46.94 172 THR A CA 1
ATOM 1332 C C . THR A 1 172 ? -46.965 1.028 17.812 1.00 46.94 172 THR A C 1
ATOM 1334 O O . THR A 1 172 ? -45.899 0.509 18.135 1.00 46.94 172 THR A O 1
ATOM 1337 N N . THR A 1 173 ? -47.729 0.603 16.815 1.00 50.12 173 THR A N 1
ATOM 1338 C CA . THR A 1 173 ? -47.345 -0.314 15.747 1.00 50.12 173 THR A CA 1
ATOM 1339 C C . THR A 1 173 ? -46.562 0.475 14.696 1.00 50.12 173 THR A C 1
ATOM 1341 O O . THR A 1 173 ? -47.099 1.453 14.188 1.00 50.12 173 THR A O 1
ATOM 1344 N N . THR A 1 174 ? -45.361 0.039 14.312 1.00 42.81 174 THR A N 1
ATOM 1345 C CA . THR A 1 174 ? -44.777 0.313 12.980 1.00 42.81 174 THR A CA 1
ATOM 1346 C C . THR A 1 174 ? -43.665 -0.711 12.716 1.00 42.81 174 THR A C 1
ATOM 1348 O O . THR A 1 174 ? -42.665 -0.745 13.419 1.00 42.81 174 THR A O 1
ATOM 1351 N N . GLN A 1 175 ? -43.927 -1.770 11.951 1.00 44.75 175 GLN A N 1
ATOM 1352 C CA . GLN A 1 175 ? -43.962 -1.887 10.484 1.00 44.75 175 GLN A CA 1
ATOM 1353 C C . GLN A 1 175 ? -42.612 -2.354 9.919 1.00 44.75 175 GLN A C 1
ATOM 1355 O O . GLN A 1 175 ? -41.607 -1.652 9.923 1.00 44.75 175 GLN A O 1
ATOM 1360 N N . SER A 1 176 ? -42.641 -3.597 9.450 1.00 48.12 176 SER A N 1
ATOM 1361 C CA . SER A 1 176 ? -41.620 -4.304 8.694 1.00 48.12 176 SER A CA 1
ATOM 1362 C C . SER A 1 176 ? -41.287 -3.604 7.373 1.00 48.12 176 SER A C 1
ATOM 1364 O O . SER A 1 176 ? -42.176 -3.070 6.710 1.00 48.12 176 SER A O 1
ATOM 1366 N N . THR A 1 177 ? -40.049 -3.740 6.896 1.00 44.41 177 THR A N 1
ATOM 1367 C CA . THR A 1 177 ? -39.804 -3.855 5.450 1.00 44.41 177 THR A CA 1
ATOM 1368 C C . THR A 1 177 ? -38.559 -4.691 5.189 1.00 44.41 177 THR A C 1
ATOM 1370 O O . THR A 1 177 ? -37.440 -4.333 5.543 1.00 44.41 177 THR A O 1
ATOM 1373 N N . SER A 1 178 ? -38.793 -5.851 4.590 1.00 56.03 178 SER A N 1
ATOM 1374 C CA . SER A 1 178 ? -37.795 -6.706 3.966 1.00 56.03 178 SER A CA 1
ATOM 1375 C C . SER A 1 178 ? -37.545 -6.204 2.549 1.00 56.03 178 SER A C 1
ATOM 1377 O O . SER A 1 178 ? -38.507 -5.901 1.844 1.00 56.03 178 SER A O 1
ATOM 1379 N N . THR A 1 179 ? -36.303 -6.217 2.067 1.00 45.38 179 THR A N 1
ATOM 1380 C CA . THR A 1 179 ? -36.052 -6.446 0.636 1.00 45.38 179 THR A CA 1
ATOM 1381 C C . THR A 1 179 ? -34.701 -7.125 0.445 1.00 45.38 179 THR A C 1
ATOM 1383 O O . THR A 1 179 ? -33.651 -6.591 0.789 1.00 45.38 179 THR A O 1
ATOM 1386 N N . ALA A 1 180 ? -34.768 -8.348 -0.072 1.00 49.38 180 ALA A N 1
ATOM 1387 C CA . ALA A 1 180 ? -33.659 -9.110 -0.615 1.00 49.38 180 ALA A CA 1
ATOM 1388 C C . ALA A 1 180 ? -33.294 -8.587 -2.010 1.00 49.38 180 ALA A C 1
ATOM 1390 O O . ALA A 1 180 ? -34.175 -8.103 -2.716 1.00 49.38 180 ALA A O 1
ATOM 1391 N N . SER A 1 181 ? -32.047 -8.781 -2.445 1.00 42.50 181 SER A N 1
ATOM 1392 C CA . SER A 1 181 ? -31.730 -9.155 -3.833 1.00 42.50 181 SER A CA 1
ATOM 1393 C C . SER A 1 181 ? -30.290 -9.643 -3.942 1.00 42.50 181 SER A C 1
ATOM 1395 O O . SER A 1 181 ? -29.330 -8.888 -3.826 1.00 42.50 181 SER A O 1
ATOM 1397 N N . SER A 1 182 ? -30.182 -10.947 -4.164 1.00 42.47 182 SER A N 1
ATOM 1398 C CA . SER A 1 182 ? -29.053 -11.641 -4.761 1.00 42.47 182 SER A CA 1
ATOM 1399 C C . SER A 1 182 ? -29.082 -11.439 -6.276 1.00 42.47 182 SER A C 1
ATOM 1401 O O . SER A 1 182 ? -30.106 -11.716 -6.900 1.00 42.47 182 SER A O 1
ATOM 1403 N N . THR A 1 183 ? -27.957 -11.081 -6.883 1.00 44.16 183 THR A N 1
ATOM 1404 C CA . THR A 1 183 ? -27.727 -11.318 -8.313 1.00 44.16 183 THR A CA 1
ATOM 1405 C C . THR A 1 183 ? -26.335 -11.891 -8.509 1.00 44.16 183 THR A C 1
ATOM 1407 O O . THR A 1 183 ? -25.327 -11.193 -8.464 1.00 44.16 183 THR A O 1
ATOM 1410 N N . THR A 1 184 ? -26.317 -13.201 -8.714 1.00 44.25 184 THR A N 1
ATOM 1411 C CA . THR A 1 184 ? -25.290 -13.953 -9.426 1.00 44.25 184 THR A CA 1
ATOM 1412 C C . THR A 1 184 ? -25.223 -13.481 -10.877 1.00 44.25 184 THR A C 1
ATOM 1414 O O . THR A 1 184 ? -26.252 -13.481 -11.553 1.00 44.25 184 THR A O 1
ATOM 1417 N N . LEU A 1 185 ? -24.030 -13.169 -11.386 1.00 44.00 185 LEU A N 1
ATOM 1418 C CA . LEU A 1 185 ? -23.781 -13.161 -12.826 1.00 44.00 185 LEU A CA 1
ATOM 1419 C C . LEU A 1 185 ? -22.574 -14.054 -13.133 1.00 44.00 185 LEU A C 1
ATOM 1421 O O . LEU A 1 185 ? -21.424 -13.687 -12.912 1.00 44.00 185 LEU A O 1
ATOM 1425 N N . ASN A 1 186 ? -22.887 -15.254 -13.621 1.00 42.38 186 ASN A N 1
ATOM 1426 C CA . ASN A 1 186 ? -21.976 -16.109 -14.368 1.00 42.38 186 ASN A CA 1
ATOM 1427 C C . ASN A 1 186 ? -21.613 -15.394 -15.671 1.00 42.38 186 ASN A C 1
ATOM 1429 O O . ASN A 1 186 ? -22.512 -15.041 -16.433 1.00 42.38 186 ASN A O 1
ATOM 1433 N N . ASN A 1 187 ? -20.323 -15.265 -15.969 1.00 43.56 187 ASN A N 1
ATOM 1434 C CA . ASN A 1 187 ? -19.887 -15.062 -17.342 1.00 43.56 187 ASN A CA 1
ATOM 1435 C C . ASN A 1 187 ? -18.753 -16.040 -17.655 1.00 43.56 187 ASN A C 1
ATOM 1437 O O . ASN A 1 187 ? -17.589 -15.817 -17.328 1.00 43.56 187 ASN A O 1
ATOM 1441 N N . SER A 1 188 ? -19.137 -17.174 -18.234 1.00 41.09 188 SER A N 1
ATOM 1442 C CA . SER A 1 188 ? -18.229 -18.142 -18.833 1.00 41.09 188 SER A CA 1
ATOM 1443 C C . SER A 1 188 ? -17.833 -17.629 -20.213 1.00 41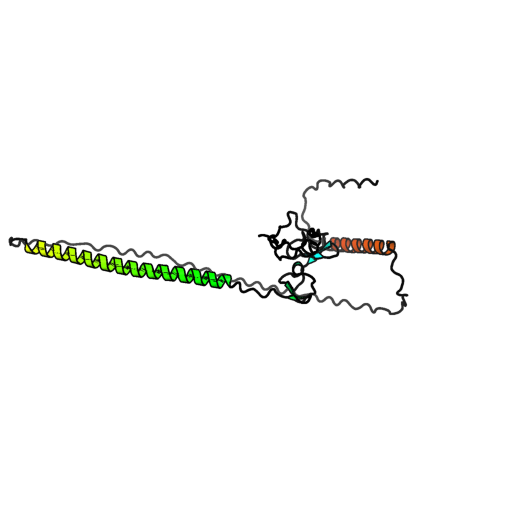.09 188 SER A C 1
ATOM 1445 O O . SER A 1 188 ? -18.552 -17.842 -21.185 1.00 41.09 188 SER A O 1
ATOM 1447 N N . THR A 1 189 ? -16.687 -16.958 -20.305 1.00 40.88 189 THR A N 1
ATOM 1448 C CA . THR A 1 189 ? -16.091 -16.611 -21.599 1.00 40.88 189 THR A CA 1
ATOM 1449 C C . THR A 1 189 ? -15.122 -17.712 -22.004 1.00 40.88 189 THR A C 1
ATOM 1451 O O . THR A 1 189 ? -13.989 -17.796 -21.540 1.00 40.88 189 THR A O 1
ATOM 1454 N N . THR A 1 190 ? -15.621 -18.584 -22.870 1.00 42.69 190 THR A N 1
ATOM 1455 C CA . THR A 1 190 ? -14.886 -19.555 -23.680 1.00 42.69 190 THR A CA 1
ATOM 1456 C C . THR A 1 190 ? -13.684 -18.917 -24.381 1.00 42.69 190 THR A C 1
ATOM 1458 O O . THR A 1 190 ? -13.834 -17.997 -25.185 1.00 42.69 190 THR A O 1
ATOM 1461 N N . HIS A 1 191 ? -12.494 -19.446 -24.103 1.00 39.12 191 HIS A N 1
ATOM 1462 C CA . HIS A 1 191 ? -11.263 -19.171 -24.840 1.00 39.12 191 HIS A CA 1
ATOM 1463 C C . HIS A 1 191 ? -11.312 -19.807 -26.242 1.00 39.12 191 HIS A C 1
ATOM 1465 O O . HIS A 1 191 ? -11.555 -21.012 -26.339 1.00 39.12 191 HIS A O 1
ATOM 1471 N N . PRO A 1 192 ? -10.999 -19.080 -27.329 1.00 52.16 192 PRO A N 1
ATOM 1472 C CA . PRO A 1 192 ? -10.592 -19.713 -28.574 1.00 52.16 192 PRO A CA 1
ATOM 1473 C C . PRO A 1 192 ? -9.125 -20.152 -28.456 1.00 52.16 192 PRO A C 1
ATOM 1475 O O . PRO A 1 192 ? -8.205 -19.335 -28.418 1.00 52.16 192 PRO A O 1
ATOM 1478 N N . SER A 1 193 ? -8.910 -21.466 -28.387 1.00 41.94 193 SER A N 1
ATOM 1479 C CA . SER A 1 193 ? -7.603 -22.092 -28.585 1.00 41.94 193 SER A CA 1
ATOM 1480 C C . SER A 1 193 ? -7.189 -21.901 -30.048 1.00 41.94 193 SER A C 1
ATOM 1482 O O . SER A 1 193 ? -7.718 -22.556 -30.944 1.00 41.94 193 SER A O 1
ATOM 1484 N N . ILE A 1 194 ? -6.275 -20.964 -30.304 1.00 40.22 194 ILE A N 1
ATOM 1485 C CA . ILE A 1 194 ? -5.597 -20.850 -31.596 1.00 40.22 194 ILE A CA 1
ATOM 1486 C C . ILE A 1 194 ? -4.330 -21.699 -31.505 1.00 40.22 194 ILE A C 1
ATOM 1488 O O . ILE A 1 194 ? -3.312 -21.276 -30.960 1.00 40.22 194 ILE A O 1
ATOM 1492 N N . ASN A 1 195 ? -4.424 -22.912 -32.048 1.00 41.28 195 ASN A N 1
ATOM 1493 C CA . ASN A 1 195 ? -3.284 -23.726 -32.454 1.00 41.28 195 ASN A CA 1
ATOM 1494 C C . ASN A 1 195 ? -2.453 -22.929 -33.472 1.00 41.28 195 ASN A C 1
ATOM 1496 O O . ASN A 1 195 ? -2.792 -22.888 -34.655 1.00 41.28 195 ASN A O 1
ATOM 1500 N N . MET A 1 196 ? -1.363 -22.298 -33.032 1.00 37.94 196 MET A N 1
ATOM 1501 C CA . MET A 1 196 ? -0.311 -21.877 -33.953 1.00 37.94 196 MET A CA 1
ATOM 1502 C C . MET A 1 196 ? 0.635 -23.052 -34.161 1.00 37.94 196 MET A C 1
ATOM 1504 O O . MET A 1 196 ? 1.382 -23.443 -33.266 1.00 37.94 196 MET A O 1
ATOM 1508 N N . LEU A 1 197 ? 0.546 -23.630 -35.358 1.00 41.97 197 LEU A N 1
ATOM 1509 C CA . LEU A 1 197 ? 1.492 -24.601 -35.877 1.00 41.97 197 LEU A CA 1
ATOM 1510 C C . LEU A 1 197 ? 2.921 -24.057 -35.750 1.00 41.97 197 LEU A C 1
ATOM 1512 O O . LEU A 1 197 ? 3.219 -22.945 -36.186 1.00 41.97 197 LEU A O 1
ATOM 1516 N N . HIS A 1 198 ? 3.795 -24.888 -35.188 1.00 38.69 198 HIS A N 1
ATOM 1517 C CA . HIS A 1 198 ? 5.242 -24.751 -35.255 1.00 38.69 198 HIS A CA 1
ATOM 1518 C C . HIS A 1 198 ? 5.700 -24.509 -36.705 1.00 38.69 198 HIS A C 1
ATOM 1520 O O . HIS A 1 198 ? 5.427 -25.353 -37.564 1.00 38.69 198 HIS A O 1
ATOM 1526 N N . PRO A 1 199 ? 6.456 -23.440 -36.999 1.00 50.28 199 PRO A N 1
ATOM 1527 C CA . PRO A 1 199 ? 7.342 -23.466 -38.145 1.00 50.28 199 PRO A CA 1
ATOM 1528 C C . PRO A 1 199 ? 8.495 -24.414 -37.806 1.00 50.28 199 PRO A C 1
ATOM 1530 O O . PRO A 1 199 ? 9.215 -24.210 -36.827 1.00 50.28 199 PRO A O 1
ATOM 1533 N N . ALA A 1 200 ? 8.643 -25.474 -38.600 1.00 43.41 200 ALA A N 1
ATOM 1534 C CA . ALA A 1 200 ? 9.839 -26.300 -38.603 1.00 43.41 200 ALA A CA 1
ATOM 1535 C C . ALA A 1 200 ? 11.043 -25.391 -38.892 1.00 43.41 200 ALA A C 1
ATOM 1537 O O . ALA A 1 200 ? 11.153 -24.811 -39.972 1.00 43.41 200 ALA A O 1
ATOM 1538 N N . TYR A 1 201 ? 11.890 -25.211 -37.882 1.00 43.31 201 TYR A N 1
ATOM 1539 C CA . TYR A 1 201 ? 13.110 -24.428 -37.981 1.00 43.31 201 TYR A CA 1
ATOM 1540 C C . TYR A 1 201 ? 14.168 -25.280 -38.685 1.00 43.31 201 TYR A C 1
ATOM 1542 O O . TYR A 1 201 ? 14.648 -26.270 -38.135 1.00 43.31 201 TYR A O 1
ATOM 1550 N N . ASP A 1 202 ? 14.466 -24.907 -39.926 1.00 37.50 202 ASP A N 1
ATOM 1551 C CA . ASP A 1 202 ? 15.496 -25.500 -40.772 1.00 37.50 202 ASP A CA 1
ATOM 1552 C C . ASP A 1 202 ? 16.887 -25.118 -40.236 1.00 37.50 202 ASP A C 1
ATOM 1554 O O . ASP A 1 202 ? 17.267 -23.946 -40.160 1.00 37.50 202 ASP A O 1
ATOM 1558 N N . SER A 1 203 ? 17.629 -26.122 -39.778 1.00 42.78 203 SER A N 1
ATOM 1559 C CA . SER A 1 203 ? 18.895 -25.994 -39.064 1.00 42.78 203 SER A CA 1
ATOM 1560 C C . SER A 1 203 ? 20.086 -26.041 -40.022 1.00 42.78 203 SER A C 1
ATOM 1562 O O . SER A 1 203 ? 20.879 -26.978 -39.975 1.00 42.78 203 SER A O 1
ATOM 1564 N N . HIS A 1 204 ? 20.241 -25.032 -40.880 1.00 46.50 204 HIS A N 1
ATOM 1565 C CA . HIS A 1 204 ? 21.428 -24.901 -41.735 1.00 46.50 204 HIS A CA 1
ATOM 1566 C C . HIS A 1 204 ? 21.908 -23.450 -41.856 1.00 46.50 204 HIS A C 1
ATOM 1568 O O . HIS A 1 204 ? 21.974 -22.888 -42.941 1.00 46.50 204 HIS A O 1
ATOM 1574 N N . PHE A 1 205 ? 22.303 -22.844 -40.735 1.00 44.16 205 PHE A N 1
ATOM 1575 C CA . PHE A 1 205 ? 23.203 -21.688 -40.752 1.00 44.16 205 PHE A CA 1
ATOM 1576 C C . PHE A 1 205 ? 24.197 -21.804 -39.592 1.00 44.16 205 PHE A C 1
ATOM 1578 O O . PHE A 1 205 ? 23.896 -21.477 -38.447 1.00 44.16 205 PHE A O 1
ATOM 1585 N N . GLN A 1 206 ? 25.400 -22.301 -39.895 1.00 47.03 206 GLN A N 1
ATOM 1586 C CA . GLN A 1 206 ? 26.580 -22.071 -39.064 1.00 47.03 206 GLN A CA 1
ATOM 1587 C C . GLN A 1 206 ? 26.873 -20.570 -39.113 1.00 47.03 206 GLN A C 1
ATOM 1589 O O . GLN A 1 206 ? 27.392 -20.062 -40.104 1.00 47.03 206 GLN A O 1
ATOM 1594 N N . GLN A 1 207 ? 26.467 -19.852 -38.069 1.00 45.81 207 GLN A N 1
ATOM 1595 C CA . GLN A 1 207 ? 26.712 -18.424 -37.929 1.00 45.81 207 GLN A CA 1
ATOM 1596 C C . GLN A 1 207 ? 27.836 -18.229 -36.908 1.00 45.81 207 GLN A C 1
ATOM 1598 O O . GLN A 1 207 ? 27.660 -18.463 -35.710 1.00 45.81 207 GLN A O 1
ATOM 1603 N N . ASP A 1 208 ? 29.010 -17.844 -37.412 1.00 44.84 208 ASP A N 1
ATOM 1604 C CA . ASP A 1 208 ? 30.187 -17.473 -36.628 1.00 44.84 208 ASP A CA 1
ATOM 1605 C C . ASP A 1 208 ? 29.800 -16.502 -35.502 1.00 44.84 208 ASP A C 1
ATOM 1607 O O . ASP A 1 208 ? 29.452 -15.341 -35.724 1.00 44.84 208 ASP A O 1
ATOM 1611 N N . SER A 1 209 ? 29.832 -17.003 -34.269 1.00 48.56 209 SER A N 1
ATOM 1612 C CA . SER A 1 209 ? 29.247 -16.371 -33.079 1.00 48.56 209 SER A CA 1
ATOM 1613 C C . SER A 1 209 ? 30.135 -15.295 -32.433 1.00 48.56 209 SER A C 1
ATOM 1615 O O . SER A 1 209 ? 30.073 -15.091 -31.225 1.00 48.56 209 SER A O 1
ATOM 1617 N N . SER A 1 210 ? 30.984 -14.603 -33.197 1.00 51.38 210 SER A N 1
ATOM 1618 C CA . SER A 1 210 ? 31.978 -13.667 -32.636 1.00 51.38 210 SER A CA 1
ATOM 1619 C C . SER A 1 210 ? 31.860 -12.221 -33.116 1.00 51.38 210 SER A C 1
ATOM 1621 O O . SER A 1 210 ? 32.690 -11.388 -32.750 1.00 51.38 210 SER A O 1
ATOM 1623 N N . ARG A 1 211 ? 30.831 -11.876 -33.899 1.00 61.72 211 ARG A N 1
ATOM 1624 C CA . ARG A 1 211 ? 30.657 -10.505 -34.392 1.00 61.72 211 ARG A CA 1
ATOM 1625 C C . ARG A 1 211 ? 29.563 -9.784 -33.615 1.00 61.72 211 ARG A C 1
ATOM 1627 O O . ARG A 1 211 ? 28.383 -9.890 -33.933 1.00 61.72 211 ARG A O 1
ATOM 1634 N N . THR A 1 212 ? 29.978 -9.035 -32.596 1.00 69.81 212 THR A N 1
ATOM 1635 C CA . THR A 1 212 ? 29.136 -8.035 -31.936 1.00 69.81 212 THR A CA 1
ATOM 1636 C C . THR A 1 212 ? 28.564 -7.113 -33.018 1.00 69.81 212 THR A C 1
ATOM 1638 O O . THR A 1 212 ? 29.344 -6.585 -33.821 1.00 69.81 212 THR A O 1
ATOM 1641 N N . PRO A 1 213 ? 27.232 -6.945 -33.108 1.00 68.81 213 PRO A N 1
ATOM 1642 C CA . PRO A 1 213 ? 26.636 -6.062 -34.101 1.00 68.81 213 PRO A CA 1
ATOM 1643 C C . PRO A 1 213 ? 27.219 -4.661 -33.929 1.00 68.81 213 PRO A C 1
ATOM 1645 O O . PRO A 1 213 ? 27.429 -4.197 -32.805 1.00 68.81 213 PRO A O 1
ATOM 1648 N N . SER A 1 214 ? 27.524 -3.991 -35.041 1.00 85.25 214 SER A N 1
ATOM 1649 C CA . SER A 1 214 ? 28.006 -2.616 -34.951 1.00 85.25 214 SER A CA 1
ATOM 1650 C C . SER A 1 214 ? 26.931 -1.758 -34.282 1.00 85.25 214 SER A C 1
ATOM 1652 O O . SER A 1 214 ? 25.733 -2.008 -34.424 1.00 85.25 214 SER A O 1
ATOM 1654 N N . MET A 1 215 ? 27.353 -0.727 -33.555 1.00 87.31 215 MET A N 1
ATOM 1655 C CA . MET A 1 215 ? 26.452 0.172 -32.825 1.00 87.31 215 MET A CA 1
ATOM 1656 C C . MET A 1 215 ? 25.371 0.766 -33.757 1.00 87.31 215 MET A C 1
ATOM 1658 O O . MET A 1 215 ? 24.206 0.882 -33.388 1.00 87.31 215 MET A O 1
ATOM 1662 N N . GLN A 1 216 ? 25.726 0.997 -35.026 1.00 88.81 216 GLN A N 1
ATOM 1663 C CA . GLN A 1 216 ? 24.804 1.414 -36.084 1.00 88.81 216 GLN A CA 1
ATOM 1664 C C . GLN A 1 216 ? 23.746 0.346 -36.424 1.00 88.81 216 GLN A C 1
ATOM 1666 O O . GLN A 1 216 ? 22.579 0.670 -36.639 1.00 88.81 216 GLN A O 1
ATOM 1671 N N . GLN A 1 217 ? 24.131 -0.931 -36.447 1.00 84.56 217 GLN A N 1
ATOM 1672 C CA . GLN A 1 217 ? 23.225 -2.048 -36.712 1.00 84.56 217 GLN A CA 1
ATOM 1673 C C . GLN A 1 217 ? 22.238 -2.250 -35.554 1.00 84.56 217 GLN A C 1
ATOM 1675 O O . GLN A 1 217 ? 21.052 -2.477 -35.790 1.00 84.56 217 GLN A O 1
ATOM 1680 N N . GLN A 1 218 ? 22.699 -2.070 -34.313 1.00 89.19 218 GLN A N 1
ATOM 1681 C CA . GLN A 1 218 ? 21.847 -2.113 -33.124 1.00 89.19 218 GLN A CA 1
ATOM 1682 C C . GLN A 1 218 ? 20.825 -0.964 -33.117 1.00 89.19 218 GLN A C 1
ATOM 1684 O O . GLN A 1 218 ? 19.651 -1.171 -32.807 1.00 89.19 218 GLN A O 1
ATOM 1689 N N . GLN A 1 219 ? 21.239 0.235 -33.538 1.00 89.25 219 GLN A N 1
ATOM 1690 C CA . GLN A 1 219 ? 20.354 1.397 -33.629 1.00 89.25 219 GLN A CA 1
ATOM 1691 C C . GLN A 1 219 ? 19.260 1.209 -34.693 1.00 89.25 219 GLN A C 1
ATOM 1693 O O . GLN A 1 219 ? 18.098 1.539 -34.449 1.00 89.25 219 GLN A O 1
ATOM 1698 N N . LEU A 1 220 ? 19.606 0.620 -35.844 1.00 93.50 220 LEU A N 1
ATOM 1699 C CA . LEU A 1 220 ? 18.639 0.295 -36.895 1.00 93.50 220 LEU A CA 1
ATOM 1700 C C . LEU A 1 220 ? 17.619 -0.750 -36.417 1.00 93.50 220 LEU A C 1
ATOM 1702 O O . LEU A 1 220 ? 16.416 -0.593 -36.633 1.00 93.50 220 LEU A O 1
ATOM 1706 N N . GLN A 1 221 ? 18.088 -1.794 -35.728 1.00 89.81 221 GLN A N 1
ATOM 1707 C CA . GLN A 1 221 ? 17.218 -2.848 -35.205 1.00 89.81 221 GLN A CA 1
ATOM 1708 C C . GLN A 1 221 ? 16.225 -2.295 -34.171 1.00 89.81 221 GLN A C 1
ATOM 1710 O O . GLN A 1 221 ? 15.039 -2.625 -34.209 1.00 89.81 221 GLN A O 1
ATOM 1715 N N . TYR A 1 222 ? 16.685 -1.378 -33.316 1.00 91.69 222 TYR A N 1
ATOM 1716 C CA . TYR A 1 222 ? 15.835 -0.686 -32.351 1.00 91.69 222 TYR A CA 1
ATOM 1717 C C . TYR A 1 222 ? 14.759 0.180 -33.028 1.00 91.69 222 TYR A C 1
ATOM 1719 O O . TYR A 1 222 ? 13.596 0.165 -32.617 1.00 91.69 222 TYR A O 1
ATOM 1727 N N . GLN A 1 223 ? 15.105 0.899 -34.103 1.00 90.88 223 GLN A N 1
ATOM 1728 C CA . GLN A 1 223 ? 14.127 1.694 -34.856 1.00 90.88 223 GLN A CA 1
ATOM 1729 C C . GLN A 1 223 ? 13.044 0.822 -35.509 1.00 90.88 223 GLN A C 1
ATOM 1731 O O . GLN A 1 223 ? 11.859 1.153 -35.416 1.00 90.88 223 GLN A O 1
ATOM 1736 N N . LEU A 1 224 ? 13.423 -0.316 -36.099 1.00 90.56 224 LEU A N 1
ATOM 1737 C CA . LEU A 1 224 ? 12.480 -1.277 -36.685 1.00 90.56 224 LEU A CA 1
ATOM 1738 C C . LEU A 1 224 ? 11.528 -1.864 -35.634 1.00 90.56 224 LEU A C 1
ATOM 1740 O O . LEU A 1 224 ? 10.320 -1.943 -35.865 1.00 90.56 224 LEU A O 1
ATOM 1744 N N . GLN A 1 225 ? 12.041 -2.209 -34.451 1.00 90.44 225 GLN A N 1
ATOM 1745 C CA . GLN A 1 225 ? 11.222 -2.763 -33.373 1.00 90.44 225 GLN A CA 1
ATOM 1746 C C . GLN A 1 225 ? 10.154 -1.768 -32.889 1.00 90.44 225 GLN A C 1
ATOM 1748 O O . GLN A 1 225 ? 9.008 -2.162 -32.653 1.00 90.44 225 GLN A O 1
ATOM 1753 N N . ARG A 1 226 ? 10.476 -0.465 -32.822 1.00 89.00 226 ARG A N 1
ATOM 1754 C CA . ARG A 1 226 ? 9.481 0.572 -32.491 1.00 89.00 226 ARG A CA 1
ATOM 1755 C C . ARG A 1 226 ? 8.388 0.686 -33.552 1.00 89.00 226 ARG A C 1
ATOM 1757 O O . ARG A 1 226 ? 7.224 0.833 -33.187 1.00 89.00 226 ARG A O 1
ATOM 1764 N N . GLN A 1 227 ? 8.720 0.587 -34.841 1.00 85.12 227 GLN A N 1
ATOM 1765 C CA . GLN A 1 227 ? 7.712 0.679 -35.906 1.00 85.12 227 GLN A CA 1
ATOM 1766 C C . GLN A 1 227 ? 6.706 -0.480 -35.865 1.00 85.12 227 GLN A C 1
ATOM 1768 O O . GLN A 1 227 ? 5.509 -0.254 -36.040 1.00 85.12 227 GLN A O 1
ATOM 1773 N N . ILE A 1 228 ? 7.158 -1.702 -35.563 1.00 81.69 228 ILE A N 1
ATOM 1774 C CA . ILE A 1 228 ? 6.273 -2.874 -35.440 1.00 81.69 228 ILE A CA 1
ATOM 1775 C C . ILE A 1 228 ? 5.305 -2.707 -34.259 1.00 81.69 228 ILE A C 1
ATOM 1777 O O . ILE A 1 228 ? 4.114 -2.994 -34.391 1.00 81.69 228 ILE A O 1
ATOM 1781 N N . LEU A 1 229 ? 5.794 -2.198 -33.123 1.00 74.44 229 LEU A N 1
ATOM 1782 C CA . LEU A 1 229 ? 4.965 -1.921 -31.946 1.00 74.44 229 LEU A CA 1
ATOM 1783 C C . LEU A 1 229 ? 3.899 -0.857 -32.234 1.00 74.44 229 LEU A C 1
ATOM 1785 O O . LEU A 1 229 ? 2.733 -1.074 -31.916 1.00 74.44 229 LEU A O 1
ATOM 1789 N N . PHE A 1 230 ? 4.261 0.245 -32.898 1.00 76.25 230 PHE A N 1
ATOM 1790 C CA . PHE A 1 230 ? 3.296 1.286 -33.268 1.00 76.25 230 PHE A CA 1
ATOM 1791 C C . PHE A 1 230 ? 2.233 0.790 -34.259 1.00 76.25 230 PHE A C 1
ATOM 1793 O O . PHE A 1 230 ? 1.055 1.117 -34.111 1.00 76.25 230 PHE A O 1
ATOM 1800 N N . ASN A 1 231 ? 2.613 -0.034 -35.240 1.00 69.88 231 ASN A N 1
ATOM 1801 C CA . ASN A 1 231 ? 1.667 -0.524 -36.245 1.00 69.88 231 ASN A CA 1
ATOM 1802 C C . ASN A 1 231 ? 0.695 -1.581 -35.678 1.00 69.88 231 ASN A C 1
ATOM 1804 O O . ASN A 1 231 ? -0.472 -1.655 -36.075 1.00 69.88 231 ASN A O 1
ATOM 1808 N N . LYS A 1 232 ? 1.142 -2.362 -34.683 1.00 67.94 232 LYS A N 1
ATOM 1809 C CA . LYS A 1 232 ? 0.297 -3.335 -33.975 1.00 67.94 232 LYS A CA 1
ATOM 1810 C C . LYS A 1 232 ? -0.796 -2.657 -33.144 1.00 67.94 232 LYS A C 1
ATOM 1812 O O . LYS A 1 232 ? -1.913 -3.162 -33.092 1.00 67.94 232 LYS A O 1
ATOM 1817 N N . THR A 1 233 ? -0.511 -1.493 -32.561 1.00 61.66 233 THR A N 1
ATOM 1818 C CA . THR A 1 233 ? -1.499 -0.722 -31.788 1.00 61.66 233 THR A CA 1
ATOM 1819 C C . THR A 1 233 ? -2.592 -0.130 -32.680 1.00 61.66 233 THR A C 1
ATOM 1821 O O . THR A 1 233 ? -3.758 -0.117 -32.295 1.00 61.66 233 THR A O 1
ATOM 1824 N N . ASN A 1 234 ? -2.253 0.287 -33.904 1.00 55.34 234 ASN A N 1
ATOM 1825 C CA . ASN A 1 234 ? -3.222 0.896 -34.821 1.00 55.34 234 ASN A CA 1
ATOM 1826 C C . ASN A 1 234 ? -4.172 -0.121 -35.481 1.00 55.34 234 ASN A C 1
ATOM 1828 O O . ASN A 1 234 ? -5.286 0.224 -35.870 1.00 55.34 234 ASN A O 1
ATOM 1832 N N . SER A 1 235 ? -3.768 -1.391 -35.564 1.00 53.03 235 SER A N 1
ATOM 1833 C CA . SER A 1 235 ? -4.565 -2.439 -36.220 1.00 53.03 235 SER A CA 1
ATOM 1834 C C . SER A 1 235 ? -5.764 -2.924 -35.385 1.00 53.03 235 SER A C 1
ATOM 1836 O O . SER A 1 235 ? -6.674 -3.532 -35.937 1.00 53.03 235 SER A O 1
ATOM 1838 N N . ASN A 1 236 ? -5.820 -2.611 -34.083 1.00 52.91 236 ASN A N 1
ATOM 1839 C CA . ASN A 1 236 ? -6.913 -3.027 -33.190 1.00 52.91 236 ASN A CA 1
ATOM 1840 C C . ASN A 1 236 ? -7.981 -1.941 -32.931 1.00 52.91 236 ASN A C 1
ATOM 1842 O O . ASN A 1 236 ? -8.916 -2.187 -32.176 1.00 52.91 236 ASN A O 1
ATOM 1846 N N . SER A 1 237 ? -7.878 -0.754 -33.546 1.00 49.69 237 SER A N 1
ATOM 1847 C CA . SER A 1 237 ? -8.766 0.395 -33.269 1.00 49.69 237 SER A CA 1
ATOM 1848 C C . SER A 1 237 ? -9.862 0.638 -34.326 1.00 49.69 237 SER A C 1
ATOM 1850 O O . SER A 1 237 ? -10.447 1.719 -34.376 1.00 49.69 237 SER A O 1
ATOM 1852 N N . SER A 1 238 ? -10.172 -0.334 -35.189 1.00 48.59 238 SER A N 1
ATOM 1853 C CA . SER A 1 238 ? -11.162 -0.173 -36.269 1.00 48.59 238 SER A CA 1
ATOM 1854 C C . SER A 1 238 ? -12.484 -0.900 -35.996 1.00 48.59 238 SER A C 1
ATOM 1856 O O . SER A 1 238 ? -12.949 -1.686 -36.814 1.00 48.59 238 SER A O 1
ATOM 1858 N N . THR A 1 239 ? -13.142 -0.633 -34.860 1.00 52.25 239 THR A N 1
ATOM 1859 C CA . THR A 1 239 ? -14.598 -0.870 -34.733 1.00 52.25 239 THR A CA 1
ATOM 1860 C C . THR A 1 239 ? -15.247 -0.019 -33.631 1.00 52.25 239 THR A C 1
ATO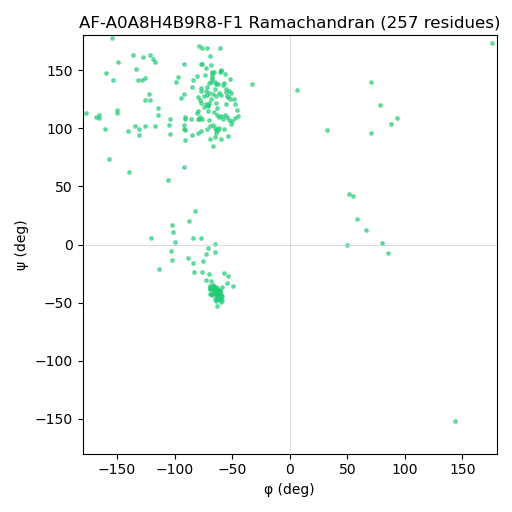M 1862 O O . THR A 1 239 ? -15.632 -0.537 -32.593 1.00 52.25 239 THR A O 1
ATOM 1865 N N . GLN A 1 240 ? -15.425 1.288 -33.851 1.00 44.06 240 GLN A N 1
ATOM 1866 C CA . GLN A 1 240 ? -16.620 1.984 -33.348 1.00 44.06 240 GLN A CA 1
ATOM 1867 C C . GLN A 1 240 ? -16.795 3.356 -34.005 1.00 44.06 240 GLN A C 1
ATOM 1869 O O . GLN A 1 240 ? -16.027 4.289 -33.798 1.00 44.06 240 GLN A O 1
ATOM 1874 N N . HIS A 1 241 ? -17.843 3.443 -34.818 1.00 47.44 241 HIS A N 1
ATOM 1875 C CA . HIS A 1 241 ? -18.409 4.670 -35.358 1.00 47.44 241 HIS A CA 1
ATOM 1876 C C . HIS A 1 241 ? -19.062 5.473 -34.222 1.00 47.44 241 HIS A C 1
ATOM 1878 O O . HIS A 1 241 ? -19.955 4.951 -33.563 1.00 47.44 241 HIS A O 1
ATOM 1884 N N . ASN A 1 242 ? -18.680 6.739 -34.047 1.00 49.38 242 ASN A N 1
ATOM 1885 C CA . ASN A 1 242 ? -19.567 7.802 -33.563 1.00 49.38 242 ASN A CA 1
ATOM 1886 C C . ASN A 1 242 ? -19.066 9.164 -34.084 1.00 49.38 242 ASN A C 1
ATOM 1888 O O . ASN A 1 242 ? -17.851 9.343 -34.198 1.00 49.38 242 ASN A O 1
ATOM 1892 N N . PRO A 1 243 ? -19.957 10.099 -34.467 1.00 58.03 243 PRO A N 1
ATOM 1893 C CA . PRO A 1 243 ? -19.560 11.287 -35.207 1.00 58.03 243 PRO A CA 1
ATOM 1894 C C . PRO A 1 243 ? -19.346 12.531 -34.330 1.00 58.03 243 PRO A C 1
ATOM 1896 O O . PRO A 1 243 ? -20.128 12.821 -33.431 1.00 58.03 243 PRO A O 1
ATOM 1899 N N . ALA A 1 244 ? -18.339 13.295 -34.761 1.00 46.41 244 ALA A N 1
ATOM 1900 C CA . ALA A 1 244 ? -18.218 14.754 -34.754 1.00 46.41 244 ALA A CA 1
ATOM 1901 C C . ALA A 1 244 ? -18.023 15.496 -33.417 1.00 46.41 244 ALA A C 1
ATOM 1903 O O . ALA A 1 244 ? -18.972 15.976 -32.805 1.00 46.41 244 ALA A O 1
ATOM 1904 N N . GLU A 1 245 ? -16.753 15.783 -33.113 1.00 46.03 245 GLU A N 1
ATOM 1905 C CA . GLU A 1 245 ? -16.338 17.032 -32.462 1.00 46.03 245 GLU A CA 1
ATOM 1906 C C . GLU A 1 245 ? -15.203 17.675 -33.296 1.00 46.03 245 GLU A C 1
ATOM 1908 O O . GLU A 1 245 ? -14.386 16.939 -33.861 1.00 46.03 245 GLU A O 1
ATOM 1913 N N . PRO A 1 246 ? -15.146 19.012 -33.462 1.00 59.94 246 PRO A N 1
ATOM 1914 C CA . PRO A 1 246 ? -14.198 19.657 -34.364 1.00 59.94 246 PRO A CA 1
ATOM 1915 C C . PRO A 1 246 ? -12.813 19.764 -33.718 1.00 59.94 246 PRO A C 1
ATOM 1917 O O . PRO A 1 246 ? -12.603 20.494 -32.753 1.00 59.94 246 PRO A O 1
ATOM 1920 N N . SER A 1 247 ? -11.851 19.054 -34.299 1.00 48.88 247 SER A N 1
ATOM 1921 C CA . SER A 1 247 ? -10.435 19.078 -33.938 1.00 48.88 247 SER A CA 1
ATOM 1922 C C . SER A 1 247 ? -9.763 20.402 -34.316 1.00 48.88 247 SER A C 1
ATOM 1924 O O . SER A 1 247 ? -9.702 20.768 -35.493 1.00 48.88 247 SER A O 1
ATOM 1926 N N . THR A 1 248 ? -9.196 21.084 -33.324 1.00 56.25 248 THR A N 1
ATOM 1927 C CA . THR A 1 248 ? -8.208 22.157 -33.486 1.00 56.25 248 THR A CA 1
ATOM 1928 C C . THR A 1 248 ? -6.885 21.599 -34.040 1.00 56.25 248 THR A C 1
ATOM 1930 O O . THR A 1 248 ? -6.475 20.503 -33.652 1.00 56.25 248 THR A O 1
ATOM 1933 N N . PRO A 1 249 ? -6.178 22.323 -34.930 1.00 58.75 249 PRO A N 1
ATOM 1934 C CA . PRO A 1 249 ? -4.914 21.854 -35.481 1.00 58.75 249 PRO A CA 1
ATOM 1935 C C . PRO A 1 249 ? -3.795 21.967 -34.438 1.00 58.75 249 PRO A C 1
ATOM 1937 O O . PRO A 1 249 ? -3.456 23.061 -33.991 1.00 58.75 249 PRO A O 1
ATOM 1940 N N . LEU A 1 250 ? -3.210 20.827 -34.070 1.00 49.81 250 LEU A N 1
ATOM 1941 C CA . LEU A 1 250 ? -1.980 20.747 -33.284 1.00 49.81 250 LEU A CA 1
ATOM 1942 C C . LEU A 1 250 ? -0.781 21.070 -34.181 1.00 49.81 250 LEU A C 1
ATOM 1944 O O . LEU A 1 250 ? -0.392 20.279 -35.041 1.00 49.81 250 LEU A O 1
ATOM 1948 N N . THR A 1 251 ? -0.198 22.245 -33.973 1.00 63.19 251 THR A N 1
ATOM 1949 C CA . THR A 1 251 ? 1.058 22.662 -34.597 1.00 63.19 251 THR A CA 1
ATOM 1950 C C . THR A 1 251 ? 2.221 21.871 -33.983 1.00 63.19 251 THR A C 1
ATOM 1952 O O . THR A 1 251 ? 2.340 21.836 -32.756 1.00 63.19 251 THR A O 1
ATOM 1955 N N . PRO A 1 252 ? 3.092 21.234 -34.786 1.00 70.25 252 PRO A N 1
ATOM 1956 C CA . PRO A 1 252 ? 4.240 20.505 -34.261 1.00 70.25 252 PRO A CA 1
ATOM 1957 C C . PRO A 1 252 ? 5.269 21.463 -33.628 1.00 70.25 252 PRO A C 1
ATOM 1959 O O . PRO A 1 252 ? 5.464 22.572 -34.135 1.00 70.25 252 PRO A O 1
ATOM 1962 N N . PRO A 1 253 ? 5.940 21.055 -32.535 1.00 73.50 253 PRO A N 1
ATOM 1963 C CA . PRO A 1 253 ? 6.968 21.867 -31.897 1.00 73.50 253 PRO A CA 1
ATOM 1964 C C . PRO A 1 253 ? 8.208 22.015 -32.799 1.00 73.50 253 PRO A C 1
ATOM 1966 O O . PRO A 1 253 ? 8.547 21.085 -33.539 1.00 73.50 253 PRO A O 1
ATOM 1969 N N . PRO A 1 254 ? 8.899 23.169 -32.745 1.00 73.56 254 PRO A N 1
ATOM 1970 C CA . PRO A 1 254 ? 10.089 23.414 -33.548 1.00 73.56 254 PRO A CA 1
ATOM 1971 C C . PRO A 1 254 ? 11.258 22.513 -33.114 1.00 73.56 254 PRO A C 1
ATOM 1973 O O . PRO A 1 254 ? 11.373 22.171 -31.933 1.00 73.56 254 PRO A O 1
ATOM 1976 N N . PRO A 1 255 ? 12.139 22.130 -34.054 1.00 71.56 255 PRO A N 1
ATOM 1977 C CA . PRO A 1 255 ? 13.283 21.282 -33.757 1.00 71.56 255 PRO A CA 1
ATOM 1978 C C . PRO A 1 255 ? 14.292 21.996 -32.839 1.00 71.56 255 PRO A C 1
ATOM 1980 O O . PRO A 1 255 ? 14.440 23.220 -32.916 1.00 71.56 255 PRO A O 1
ATOM 1983 N N . PRO A 1 256 ? 15.009 21.247 -31.984 1.00 71.69 256 PRO A N 1
ATOM 1984 C CA . PRO A 1 256 ? 16.043 21.809 -31.129 1.00 71.69 256 PRO A CA 1
ATOM 1985 C C . PRO A 1 256 ? 17.215 22.318 -31.975 1.00 71.69 256 PRO A C 1
ATOM 1987 O O . PRO A 1 256 ? 17.740 21.608 -32.836 1.00 71.69 256 PRO A O 1
ATOM 1990 N N . TYR A 1 257 ? 17.618 23.562 -31.717 1.00 62.38 257 TYR A N 1
ATOM 1991 C CA . TYR A 1 257 ? 18.803 24.170 -32.312 1.00 62.38 257 TYR A CA 1
ATOM 1992 C C . TYR A 1 257 ? 20.045 23.350 -31.949 1.00 62.38 257 TYR A C 1
ATOM 1994 O O . TYR A 1 257 ? 20.275 23.033 -30.782 1.00 62.38 257 TYR A O 1
ATOM 2002 N N . SER A 1 258 ? 20.821 22.994 -32.971 1.00 55.44 258 SER A N 1
ATOM 2003 C CA . SER A 1 258 ? 22.128 22.356 -32.810 1.00 55.44 258 SER A CA 1
ATOM 2004 C C . SER A 1 258 ? 23.202 23.411 -32.495 1.00 55.44 258 SER A C 1
ATOM 2006 O O . SER A 1 258 ? 23.084 24.527 -33.008 1.00 55.44 258 SER A O 1
ATOM 2008 N N . PRO A 1 259 ? 24.204 23.084 -31.655 1.00 64.00 259 PRO A N 1
ATOM 2009 C CA . PRO A 1 259 ? 25.354 23.944 -31.370 1.00 64.00 259 PRO A CA 1
ATOM 2010 C C . PRO A 1 259 ? 26.342 24.033 -32.540 1.00 64.00 259 PRO A C 1
ATOM 2012 O O . PRO A 1 259 ? 26.440 23.053 -33.316 1.00 64.00 259 PRO A O 1
#

Radius of gyration: 41.99 Å; Cα contacts (8 Å, |Δi|>4): 161; chains: 1; bounding box: 106×50×110 Å

Secondary structure (DSSP, 8-state):
-------SPPBPTTSB--B--------GGGS---TTS----SS-S----TT-BSBPTTEEE-TTSBEEEPBPTT-B-SSGGGBSSSEEETTEEE-------THHHHHHHHHHHHHHHHHHHHHHHHHHHHHHHHHHHHHHHHHHHHHHHT----------------------------------------------PPP---------TT-PPPHHHHHHHHHHHHHHHHHHHHTT----------PPP-PPPPPPPP-